Protein AF-A0A2E4DTS7-F1 (afdb_monomer)

Nearest PDB structures (foldseek):
  5ul3-assembly1_A  TM=6.487E-01  e=1.573E-07  Priestia megaterium
  8vdw-assembly1_A  TM=3.631E-01  e=1.317E+00  Veillonella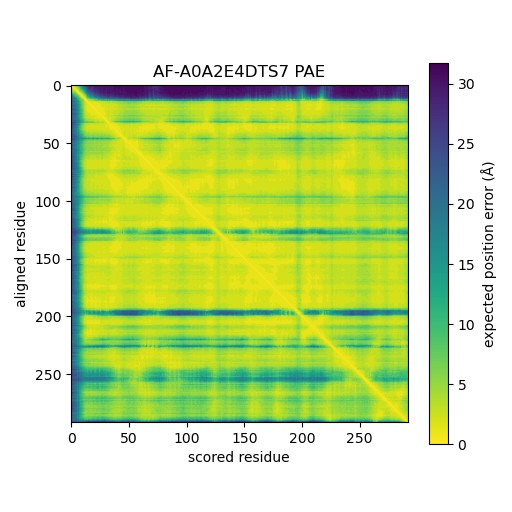 parvula
  6q62-assembly1_B  TM=3.342E-01  e=2.789E+00  Xanthomonas albilineans
  1uf3-assembly1_C  TM=3.405E-01  e=2.969E+00  Thermus thermophilus

Mean predicted aligned error: 5.61 Å

Foldseek 3Di:
DDDDDPPPDPPVFDPPLLLVLLVVVVVQAPADQEEEEEEWAQDFCVPDDLVCQLLQADALADPVLVLVQCQLCVPDPHHYAYHYLNQVLSVCSNPPVPDDSVVSCVVVVVVCVVRVHQAYEYEYDDDDPDCPPPRNTVQVNLVVCVVVSHYQYEYEDDVCQVCVVVCQLVVSHAKYAFARCSLVVQQSVCSNVVPVDRPFWDWRIWGDGPSDIDIGDGDDDADAQADDSVVVCVNDVQQCSLVRHANDPVRVVVDSPDTDHDDDQKFADCDDDPPDCRCRRRNHDIDGYDPD

Radius of gyration: 19.83 Å; Cα contacts (8 Å, |Δi|>4): 459; chains: 1; bounding box: 52×45×66 Å

pLDDT: mean 90.56, std 12.04, range [35.91, 98.81]

Structure (mmCIF, N/CA/C/O backbone):
data_AF-A0A2E4DTS7-F1
#
_entry.id   AF-A0A2E4DTS7-F1
#
loop_
_atom_site.group_PDB
_atom_site.id
_atom_site.type_symbol
_atom_site.label_atom_id
_atom_site.label_alt_id
_atom_site.label_comp_id
_atom_site.label_asym_id
_atom_site.label_entity_id
_atom_site.label_seq_id
_atom_site.pdbx_PDB_ins_code
_atom_site.Cartn_x
_atom_site.Cartn_y
_atom_site.Cartn_z
_atom_site.occupancy
_atom_site.B_iso_or_equiv
_atom_site.auth_seq_id
_atom_site.auth_comp_id
_atom_site.auth_asym_id
_atom_site.auth_atom_id
_atom_site.pdbx_PDB_model_num
ATOM 1 N N . MET A 1 1 ? 6.070 20.945 41.983 1.00 38.94 1 MET A N 1
ATOM 2 C CA . MET A 1 1 ? 4.964 21.907 42.222 1.00 38.94 1 MET A CA 1
ATOM 3 C C . MET A 1 1 ? 5.073 22.961 41.127 1.00 38.94 1 MET A C 1
ATOM 5 O O . MET A 1 1 ? 6.114 23.579 41.063 1.00 38.94 1 MET A O 1
ATOM 9 N N . LEU A 1 2 ? 4.164 23.158 40.177 1.00 35.91 2 LEU A N 1
ATOM 10 C CA . LEU A 1 2 ? 2.717 22.991 40.169 1.00 35.91 2 LEU A CA 1
ATOM 11 C C . LEU A 1 2 ? 2.240 22.058 39.049 1.00 35.91 2 LEU A C 1
ATOM 13 O O . LEU A 1 2 ? 2.697 22.120 37.914 1.00 35.91 2 LEU A O 1
ATOM 17 N N . ARG A 1 3 ? 1.236 21.260 39.416 1.00 38.72 3 ARG A N 1
ATOM 18 C CA . ARG A 1 3 ? 0.272 20.618 38.530 1.00 38.72 3 ARG A CA 1
ATOM 19 C C . ARG A 1 3 ? -0.388 21.671 37.632 1.00 38.72 3 ARG A C 1
ATOM 21 O O . ARG A 1 3 ? -0.980 22.616 38.147 1.00 38.72 3 ARG A O 1
ATOM 28 N N . LYS A 1 4 ? -0.417 21.426 36.327 1.00 36.38 4 LYS A N 1
ATOM 29 C CA . LYS A 1 4 ? -1.635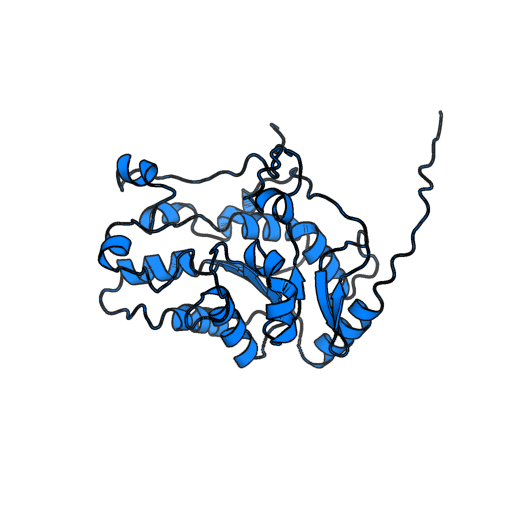 21.643 35.543 1.00 36.38 4 LYS A CA 1
ATOM 30 C C . LYS A 1 4 ? -1.964 20.317 34.884 1.00 36.38 4 LYS A C 1
ATOM 32 O O . LYS A 1 4 ? -1.326 19.912 33.922 1.00 36.38 4 LYS A O 1
ATOM 37 N N . SER A 1 5 ? -2.911 19.621 35.502 1.00 39.56 5 SER A N 1
ATOM 38 C CA . SER A 1 5 ? -3.626 18.508 34.903 1.00 39.56 5 SER A CA 1
ATOM 39 C C . SER A 1 5 ? -4.223 18.983 33.583 1.00 39.56 5 SER A C 1
ATOM 41 O O . SER A 1 5 ? -5.127 19.821 33.579 1.00 39.56 5 SER A O 1
ATOM 43 N N . LEU A 1 6 ? -3.734 18.435 32.476 1.00 38.97 6 LEU A N 1
ATOM 44 C CA . LEU A 1 6 ? -4.507 18.324 31.247 1.00 38.97 6 LEU A CA 1
ATOM 45 C C . LEU A 1 6 ? -5.622 17.302 31.511 1.00 38.97 6 LEU A C 1
ATOM 47 O O . LEU A 1 6 ? -5.570 16.168 31.063 1.00 38.97 6 LEU A O 1
ATOM 51 N N . ALA A 1 7 ? -6.623 17.703 32.295 1.00 41.28 7 ALA A N 1
ATOM 52 C CA . ALA A 1 7 ? -7.963 17.163 32.138 1.00 41.28 7 ALA A CA 1
ATOM 53 C C . ALA A 1 7 ? -8.525 17.831 30.874 1.00 41.28 7 ALA A C 1
ATOM 55 O O . ALA A 1 7 ? -9.260 18.815 30.941 1.00 41.28 7 ALA A O 1
ATOM 56 N N . SER A 1 8 ? -8.041 17.393 29.712 1.00 40.16 8 SER A N 1
ATOM 57 C CA . SER A 1 8 ? -8.649 17.715 28.427 1.00 40.16 8 SER A CA 1
ATOM 58 C C . SER A 1 8 ? -9.928 16.902 28.345 1.00 40.16 8 SER A C 1
ATOM 60 O O . SER A 1 8 ? -9.871 15.687 28.505 1.00 40.16 8 SER A O 1
ATOM 62 N N . LEU A 1 9 ? -11.056 17.587 28.155 1.00 39.81 9 LEU A N 1
ATOM 63 C CA . LEU A 1 9 ? -12.376 17.002 27.949 1.00 39.81 9 LEU A CA 1
ATOM 64 C C . LEU A 1 9 ? -12.275 15.698 27.141 1.00 39.81 9 LEU A C 1
ATOM 66 O O . LEU A 1 9 ? -11.896 15.739 25.969 1.00 39.81 9 LEU A O 1
ATOM 70 N N . GLU A 1 10 ? -12.607 14.566 27.762 1.00 42.09 10 GLU A N 1
ATOM 71 C CA . GLU A 1 10 ? -12.827 13.306 27.055 1.00 42.09 10 GLU A CA 1
ATOM 72 C C . GLU A 1 10 ? -14.052 13.502 26.158 1.00 42.09 10 GLU A C 1
ATOM 74 O O . GLU A 1 10 ? -15.195 13.297 26.560 1.00 42.09 10 GLU A O 1
ATOM 79 N N . TYR A 1 11 ? -13.824 13.963 24.929 1.00 49.41 11 TYR A N 1
ATOM 80 C CA . TYR A 1 11 ? -14.747 13.661 23.849 1.00 49.41 11 TYR A CA 1
ATOM 81 C C . TYR A 1 11 ? -14.751 12.141 23.734 1.00 49.41 11 TYR A C 1
ATOM 83 O O . TYR A 1 11 ? -13.772 11.538 23.294 1.00 49.41 11 TYR A O 1
ATOM 91 N N . GLN A 1 12 ? -15.828 11.523 24.205 1.00 66.69 12 GLN A N 1
ATOM 92 C CA . GLN A 1 12 ? -16.038 10.093 24.078 1.00 66.69 12 GLN A CA 1
ATOM 93 C C . GLN A 1 12 ? -16.374 9.827 22.606 1.00 66.69 12 GLN A C 1
ATOM 95 O O . GLN A 1 12 ? -17.534 9.871 22.206 1.00 66.69 12 GLN A O 1
ATOM 100 N N . PHE A 1 13 ? -15.342 9.674 21.772 1.00 80.94 13 PHE A N 1
ATOM 101 C CA . PHE A 1 13 ? -15.504 9.293 20.371 1.00 80.94 13 PHE A CA 1
ATOM 102 C C . PHE A 1 13 ? -16.251 7.960 20.311 1.00 80.94 13 PHE A C 1
ATOM 104 O O . PHE A 1 13 ? -15.867 7.009 20.998 1.00 80.94 13 PHE A O 1
ATOM 111 N N . SER A 1 14 ? -17.323 7.889 19.521 1.00 85.50 14 SER A N 1
ATOM 112 C CA . SER A 1 14 ? -18.133 6.676 19.416 1.00 85.50 14 SER A CA 1
ATOM 113 C C . SER A 1 14 ? -17.870 5.999 18.080 1.00 85.50 14 SER A C 1
ATOM 115 O O . SER A 1 14 ? -18.306 6.458 17.031 1.00 85.50 14 SER A O 1
ATOM 117 N N . ASN A 1 15 ? -17.163 4.871 18.115 1.00 92.44 15 ASN A N 1
ATOM 118 C CA . ASN A 1 15 ? -16.884 4.051 16.936 1.00 92.44 15 ASN A CA 1
ATOM 119 C C . ASN A 1 15 ? -17.838 2.843 16.837 1.00 92.44 15 ASN A C 1
ATOM 121 O O . ASN A 1 15 ? -17.453 1.786 16.350 1.00 92.44 15 ASN A O 1
ATOM 125 N N . LEU A 1 16 ? -19.100 2.994 17.270 1.00 93.06 16 LEU A N 1
ATOM 126 C CA . LEU A 1 16 ? -20.084 1.900 17.305 1.00 93.06 16 LEU A CA 1
ATOM 127 C C . LEU A 1 16 ? -20.257 1.218 15.939 1.00 93.06 16 LEU A C 1
ATOM 129 O O . LEU A 1 16 ? -20.230 -0.005 15.854 1.00 93.06 16 LEU A O 1
ATOM 133 N N . HIS A 1 17 ? -20.363 1.997 14.858 1.00 95.31 17 HIS A N 1
ATOM 134 C CA . HIS A 1 17 ? -20.496 1.439 13.510 1.00 95.31 17 HIS A CA 1
ATOM 135 C C . HIS A 1 17 ? -19.267 0.649 13.054 1.00 95.31 17 HIS A C 1
ATOM 137 O O . HIS A 1 17 ? -19.420 -0.297 12.283 1.00 95.31 17 HIS A O 1
ATOM 143 N N . LEU A 1 18 ? -18.067 1.024 13.515 1.00 96.00 18 LEU A N 1
ATOM 144 C CA . LEU A 1 18 ? -16.852 0.255 13.254 1.00 96.00 18 LEU A CA 1
ATOM 145 C C . LEU A 1 18 ? -16.932 -1.084 13.988 1.00 96.00 18 LEU A C 1
ATOM 147 O O . LEU A 1 18 ? -16.704 -2.120 13.372 1.00 96.00 18 LEU A O 1
ATOM 151 N N . THR A 1 19 ? -17.295 -1.065 15.274 1.00 94.44 19 THR A N 1
ATOM 152 C CA . THR A 1 19 ? -17.462 -2.280 16.081 1.00 94.44 19 THR A CA 1
ATOM 153 C C . THR A 1 19 ? -18.479 -3.225 15.446 1.00 94.44 19 THR A C 1
ATOM 155 O O . THR A 1 19 ? -18.156 -4.381 15.210 1.00 94.44 19 THR A O 1
ATOM 158 N N . GLU A 1 20 ? -19.664 -2.728 15.079 1.00 95.31 20 GLU A N 1
ATOM 159 C CA . GLU A 1 20 ? -20.704 -3.517 14.403 1.00 95.31 20 GLU A CA 1
ATOM 160 C C . GLU A 1 20 ? -20.216 -4.125 13.081 1.00 95.31 20 GLU A C 1
ATOM 162 O O . GLU A 1 20 ? -20.552 -5.264 12.756 1.00 95.31 20 GLU A O 1
ATOM 167 N N . TYR A 1 21 ? -19.445 -3.367 12.297 1.00 96.94 21 TYR A N 1
ATOM 168 C CA . TYR A 1 21 ? -18.891 -3.845 11.033 1.00 96.94 21 TYR A CA 1
ATOM 169 C C . TYR A 1 21 ? -17.830 -4.929 11.250 1.00 96.94 21 TYR A C 1
ATOM 171 O O . TYR A 1 21 ? -17.870 -5.964 10.590 1.00 96.94 21 TYR A O 1
ATOM 179 N N . ILE A 1 22 ? -16.931 -4.734 12.217 1.00 96.44 22 ILE A N 1
ATOM 180 C CA . ILE A 1 22 ? -15.893 -5.706 12.574 1.00 96.44 22 ILE A CA 1
ATOM 181 C C . ILE A 1 22 ? -16.492 -6.990 13.147 1.00 96.44 22 ILE A C 1
ATOM 183 O O . ILE A 1 22 ? -16.009 -8.070 12.817 1.00 96.44 22 ILE A O 1
ATOM 187 N N . THR A 1 23 ? -17.555 -6.904 13.954 1.00 95.12 23 THR A N 1
ATOM 188 C CA . THR A 1 23 ? -18.265 -8.095 14.438 1.00 95.12 23 THR A CA 1
ATOM 189 C C . THR A 1 23 ? -18.738 -8.955 13.268 1.00 95.12 23 THR A C 1
ATOM 191 O O . THR A 1 23 ? -18.450 -10.145 13.259 1.00 95.12 23 THR A O 1
ATOM 194 N N . ARG A 1 24 ? -19.358 -8.353 12.242 1.00 95.25 24 ARG A N 1
ATOM 195 C CA . ARG A 1 24 ? -19.770 -9.079 11.027 1.00 95.25 24 ARG A CA 1
ATOM 196 C C . ARG A 1 24 ? -18.580 -9.638 10.248 1.00 95.25 24 ARG A C 1
ATOM 198 O O . ARG A 1 24 ? -18.598 -10.796 9.857 1.00 95.25 24 ARG A O 1
ATOM 205 N N . LEU A 1 25 ? -17.513 -8.856 10.075 1.00 95.38 25 LEU A N 1
ATOM 206 C CA . LEU A 1 25 ? -16.312 -9.338 9.385 1.00 95.38 25 LEU A CA 1
ATOM 207 C C . LEU A 1 25 ? -15.704 -10.569 10.054 1.00 95.38 25 LEU A C 1
ATOM 209 O O . LEU A 1 25 ? -15.224 -11.453 9.362 1.00 95.38 25 LEU A O 1
ATOM 213 N N . ARG A 1 26 ? -15.731 -10.650 11.384 1.00 94.69 26 ARG A N 1
ATOM 214 C CA . ARG A 1 26 ? -15.205 -11.807 12.123 1.00 94.69 26 ARG A CA 1
ATOM 215 C C . ARG A 1 26 ? -16.112 -13.035 12.059 1.00 94.69 26 ARG A C 1
ATOM 217 O O . ARG A 1 26 ? -15.653 -14.133 12.354 1.00 94.69 26 ARG A O 1
ATOM 224 N N . GLU A 1 27 ? -17.379 -12.864 11.686 1.00 94.88 27 GLU A N 1
ATOM 225 C CA . GLU A 1 27 ? -18.270 -13.981 11.349 1.00 94.88 27 GLU A CA 1
ATOM 226 C C . GLU A 1 27 ? -17.952 -14.546 9.954 1.00 94.88 27 GLU A C 1
ATOM 228 O O . GLU A 1 27 ? -18.153 -15.736 9.716 1.00 94.88 27 GLU A O 1
ATOM 233 N N . GLU A 1 28 ? -17.438 -13.709 9.047 1.00 95.00 28 GLU A N 1
ATOM 234 C CA . GLU A 1 28 ? -17.126 -14.066 7.657 1.00 95.00 28 GLU A CA 1
ATOM 235 C C . GLU A 1 28 ? -15.672 -14.533 7.457 1.00 95.00 28 GLU A C 1
ATOM 237 O O . GLU A 1 28 ? -15.423 -15.454 6.681 1.00 95.00 28 GLU A O 1
ATOM 242 N N . TYR A 1 29 ? -14.717 -13.934 8.171 1.00 95.75 29 TYR A N 1
ATOM 243 C CA . TYR A 1 29 ? -13.281 -14.152 7.997 1.00 95.75 29 TYR A CA 1
ATOM 244 C C . TYR A 1 29 ? -12.630 -14.676 9.275 1.00 95.75 29 TYR A C 1
ATOM 246 O O . TYR A 1 29 ? -12.839 -14.157 10.373 1.00 95.75 29 TYR A O 1
ATOM 254 N N . THR A 1 30 ? -11.759 -15.675 9.119 1.00 94.00 30 THR A N 1
ATOM 255 C CA . THR A 1 30 ? -10.894 -16.133 10.212 1.00 94.00 30 THR A CA 1
ATOM 256 C C . THR A 1 30 ? -9.658 -15.248 10.270 1.00 94.00 30 THR A C 1
ATOM 258 O O . THR A 1 30 ? -8.861 -15.232 9.337 1.00 94.00 30 THR A O 1
ATOM 261 N N . LEU A 1 31 ? -9.502 -14.513 11.369 1.00 94.38 31 LEU A N 1
ATOM 262 C CA . LEU A 1 31 ? -8.322 -13.688 11.606 1.00 94.38 31 LEU A CA 1
ATOM 263 C C . LEU A 1 31 ? -7.220 -14.511 12.270 1.00 94.38 31 LEU A C 1
ATOM 265 O O . LEU A 1 31 ? -7.458 -15.203 13.262 1.00 94.38 31 LEU A O 1
ATOM 269 N N . ASP A 1 32 ? -6.007 -14.375 11.758 1.00 93.12 32 ASP A N 1
ATOM 270 C CA . ASP A 1 32 ? -4.789 -14.892 12.365 1.00 93.12 32 ASP A CA 1
ATOM 271 C C . ASP A 1 32 ? -3.724 -13.788 12.433 1.00 93.12 32 ASP A C 1
ATOM 273 O O . ASP A 1 32 ? -4.010 -12.605 12.255 1.00 93.12 32 ASP A O 1
ATOM 277 N N . LYS A 1 33 ? -2.487 -14.160 12.758 1.00 92.75 33 LYS A N 1
ATOM 278 C CA . LYS A 1 33 ? -1.392 -13.202 12.927 1.00 92.75 33 LYS A CA 1
ATOM 279 C C . LYS A 1 33 ? -0.727 -12.787 11.615 1.00 92.75 33 LYS A C 1
ATOM 281 O O . LYS A 1 33 ? 0.135 -11.913 11.663 1.00 92.75 33 LYS A O 1
ATOM 286 N N . LYS A 1 34 ? -1.076 -13.405 10.484 1.00 97.50 34 LYS A N 1
ATOM 287 C CA . LYS A 1 34 ? -0.376 -13.236 9.215 1.00 97.50 34 LYS A CA 1
ATOM 288 C C . LYS A 1 34 ? -0.970 -12.101 8.392 1.00 97.50 34 LYS A C 1
ATOM 290 O O . LYS A 1 34 ? -2.117 -12.161 7.944 1.00 97.50 34 LYS A O 1
ATOM 295 N N . ILE A 1 35 ? -0.159 -11.072 8.170 1.00 98.50 35 ILE A N 1
ATOM 296 C CA . ILE A 1 35 ? -0.532 -9.859 7.448 1.00 98.50 35 ILE A CA 1
ATOM 297 C C . ILE A 1 35 ? 0.401 -9.675 6.255 1.00 98.50 35 ILE A C 1
ATOM 299 O O . ILE A 1 35 ? 1.612 -9.552 6.421 1.00 98.50 35 ILE A O 1
ATOM 303 N N . ALA A 1 36 ? -0.171 -9.581 5.057 1.00 98.69 36 ALA A N 1
ATOM 304 C CA . ALA A 1 36 ? 0.572 -9.223 3.854 1.00 98.69 36 ALA A CA 1
ATOM 305 C C . ALA A 1 36 ? 0.388 -7.739 3.527 1.00 98.69 36 ALA A C 1
ATOM 307 O O . ALA A 1 36 ? -0.735 -7.237 3.442 1.00 98.69 36 ALA A O 1
ATOM 308 N N . LEU A 1 37 ? 1.491 -7.035 3.296 1.00 98.81 37 LEU A N 1
ATOM 309 C CA . LEU A 1 37 ? 1.513 -5.657 2.823 1.00 98.81 37 LEU A CA 1
ATOM 310 C C . LEU A 1 37 ? 2.020 -5.630 1.378 1.00 98.81 37 LEU A C 1
ATOM 312 O O . LEU A 1 37 ? 3.176 -5.939 1.107 1.00 98.81 37 LEU A O 1
ATOM 316 N N . ILE A 1 38 ? 1.159 -5.247 0.442 1.00 98.75 38 ILE A N 1
ATOM 317 C CA . ILE A 1 38 ? 1.386 -5.377 -0.996 1.00 98.75 38 ILE A CA 1
ATOM 318 C C . ILE A 1 38 ? 1.581 -4.005 -1.641 1.00 98.75 38 ILE A C 1
ATOM 320 O O . ILE A 1 38 ? 0.713 -3.128 -1.574 1.00 98.75 38 ILE A O 1
ATOM 324 N N . GLN A 1 39 ? 2.711 -3.834 -2.325 1.00 98.38 39 GLN A N 1
ATOM 325 C CA . GLN A 1 39 ? 2.976 -2.681 -3.186 1.00 98.38 39 GLN A CA 1
ATOM 326 C C . GLN A 1 39 ? 2.553 -3.017 -4.618 1.00 98.38 39 GLN A C 1
ATOM 328 O O . GLN A 1 39 ? 3.106 -3.926 -5.234 1.00 98.38 39 GLN A O 1
ATOM 333 N N . ALA A 1 40 ? 1.598 -2.267 -5.169 1.00 97.75 40 ALA A N 1
ATOM 334 C CA . ALA A 1 40 ? 1.192 -2.411 -6.565 1.00 97.75 40 ALA A CA 1
ATOM 335 C C . ALA A 1 40 ? 2.294 -1.938 -7.545 1.00 97.75 40 ALA A C 1
ATOM 337 O O . ALA A 1 40 ? 3.123 -1.099 -7.174 1.00 97.75 40 ALA A O 1
ATOM 338 N N . PRO A 1 41 ? 2.275 -2.393 -8.817 1.00 96.31 41 PRO A N 1
ATOM 339 C CA . PRO A 1 41 ? 3.078 -1.813 -9.897 1.00 96.31 41 PRO A CA 1
ATOM 340 C C . PRO A 1 41 ? 3.069 -0.278 -9.886 1.00 96.31 41 PRO A C 1
ATOM 342 O O . PRO A 1 41 ? 2.011 0.334 -9.742 1.00 96.31 41 PRO A O 1
ATOM 345 N N . GLN A 1 42 ? 4.235 0.352 -10.056 1.00 93.94 42 GLN A N 1
ATOM 346 C CA . GLN A 1 42 ? 4.439 1.812 -9.956 1.00 93.94 42 GLN A CA 1
ATOM 347 C C . GLN A 1 42 ? 4.341 2.523 -11.315 1.00 93.94 42 GLN A C 1
ATOM 349 O O . GLN A 1 42 ? 4.896 3.602 -11.535 1.00 93.94 42 GLN A O 1
ATOM 354 N N . PHE A 1 43 ? 3.677 1.871 -12.261 1.00 91.69 43 PHE A N 1
ATOM 355 C CA . PHE A 1 43 ? 3.465 2.336 -13.617 1.00 91.69 43 PHE A CA 1
ATOM 356 C C . PHE A 1 43 ? 2.111 1.838 -14.120 1.00 91.69 43 PHE A C 1
ATOM 358 O O . PHE A 1 43 ? 1.520 0.908 -13.570 1.00 91.69 43 PHE A O 1
ATOM 365 N N . LEU A 1 44 ? 1.632 2.463 -15.191 1.00 90.38 44 LEU A N 1
ATOM 366 C CA . LEU A 1 44 ? 0.432 2.039 -15.902 1.00 90.38 44 LEU A CA 1
ATOM 367 C C . LEU A 1 44 ? 0.822 1.105 -17.047 1.00 90.38 44 LEU A C 1
ATOM 369 O O . LEU A 1 44 ? 1.781 1.385 -17.777 1.00 90.38 44 LEU A O 1
ATOM 373 N N . PHE A 1 45 ? 0.068 0.020 -17.213 1.00 89.81 45 PHE A N 1
ATOM 374 C CA . PHE A 1 45 ? 0.375 -1.020 -18.196 1.00 89.81 45 PHE A CA 1
ATOM 375 C C . PHE A 1 45 ? 0.257 -0.543 -19.650 1.00 89.81 45 PHE A C 1
ATOM 377 O O . PHE A 1 45 ? 0.991 -1.041 -20.497 1.00 89.81 45 PHE A O 1
ATOM 384 N N . ASP A 1 46 ? -0.532 0.498 -19.928 1.00 86.12 46 ASP A N 1
ATOM 385 C CA . ASP A 1 46 ? -0.598 1.140 -21.253 1.00 86.12 46 ASP A CA 1
ATOM 386 C C . ASP A 1 46 ? 0.757 1.675 -21.732 1.00 86.12 46 ASP A C 1
ATOM 388 O O . ASP A 1 46 ? 1.015 1.796 -22.929 1.00 86.12 46 ASP A O 1
ATOM 392 N N . SER A 1 47 ? 1.638 2.001 -20.784 1.00 82.19 47 SER A N 1
ATOM 393 C CA . SER A 1 47 ? 2.990 2.488 -21.049 1.00 82.19 47 SER A CA 1
ATOM 394 C C . SER A 1 47 ? 4.060 1.406 -20.900 1.00 82.19 47 SER A C 1
ATOM 396 O O . SER A 1 47 ? 5.242 1.741 -20.854 1.00 82.19 47 SER A O 1
ATOM 398 N N . PHE A 1 48 ? 3.680 0.129 -20.778 1.00 91.19 48 PHE A N 1
ATOM 399 C CA . PHE A 1 48 ? 4.613 -0.963 -20.513 1.00 91.19 48 PHE A CA 1
ATOM 400 C C . PHE A 1 48 ? 5.457 -1.316 -21.744 1.00 91.19 48 PHE A C 1
ATOM 402 O O . PHE A 1 48 ? 4.943 -1.548 -22.836 1.00 91.19 48 PHE A O 1
ATOM 409 N N . ASN A 1 49 ? 6.774 -1.380 -21.568 1.00 94.31 49 ASN A N 1
ATOM 410 C CA . ASN A 1 49 ? 7.727 -1.701 -22.617 1.00 94.31 49 ASN A CA 1
ATOM 411 C C . ASN A 1 49 ? 8.838 -2.597 -22.057 1.00 94.31 49 ASN A C 1
ATOM 413 O O . ASN A 1 49 ? 9.620 -2.182 -21.198 1.00 94.31 49 ASN A O 1
ATOM 417 N N . VAL A 1 50 ? 8.918 -3.822 -22.579 1.00 94.75 50 VAL A N 1
ATOM 418 C CA . VAL A 1 50 ? 9.869 -4.848 -22.125 1.00 94.75 50 VAL A CA 1
ATOM 419 C C . VAL A 1 50 ? 11.321 -4.402 -22.303 1.00 94.75 50 VAL A C 1
ATOM 421 O O . VAL A 1 50 ? 12.127 -4.614 -21.399 1.00 94.75 50 VAL A O 1
ATOM 424 N N . ASP A 1 51 ? 11.663 -3.736 -23.407 1.00 94.06 51 ASP A N 1
ATOM 425 C CA . ASP A 1 51 ? 13.031 -3.263 -23.650 1.00 94.06 51 ASP A CA 1
ATOM 426 C C . ASP A 1 51 ? 13.444 -2.206 -22.618 1.00 94.06 51 ASP A C 1
ATOM 428 O O . ASP A 1 51 ? 14.571 -2.219 -22.121 1.00 94.06 51 ASP A O 1
ATOM 432 N N . ILE A 1 52 ? 12.517 -1.325 -22.223 1.00 93.50 52 ILE A N 1
ATOM 433 C CA . ILE A 1 52 ? 12.758 -0.339 -21.162 1.00 93.50 52 ILE A CA 1
ATOM 434 C C . ILE A 1 52 ? 12.901 -1.024 -19.798 1.00 93.50 52 ILE A C 1
ATOM 436 O O . ILE A 1 52 ? 13.757 -0.609 -19.016 1.00 93.50 52 ILE A O 1
ATOM 440 N N . VAL A 1 53 ? 12.135 -2.081 -19.504 1.00 94.38 53 VAL A N 1
ATOM 441 C CA . VAL A 1 53 ? 12.328 -2.888 -18.283 1.00 94.38 53 VAL A CA 1
ATOM 442 C C . VAL A 1 53 ? 13.709 -3.546 -18.277 1.00 94.38 53 VAL A C 1
ATOM 444 O O . VAL A 1 53 ? 14.448 -3.382 -17.307 1.00 94.38 53 VAL A O 1
ATOM 447 N N . LYS A 1 54 ? 14.108 -4.206 -19.373 1.00 92.56 54 LYS A N 1
ATOM 448 C CA . LYS A 1 54 ? 15.438 -4.826 -19.524 1.00 92.56 54 LYS A CA 1
ATOM 449 C C . LYS A 1 54 ? 16.572 -3.802 -19.412 1.00 92.56 54 LYS A C 1
ATOM 451 O O . LYS A 1 54 ? 17.628 -4.102 -18.864 1.00 92.56 54 LYS A O 1
ATOM 456 N N . ALA A 1 55 ? 16.334 -2.565 -19.847 1.00 91.00 55 ALA A N 1
ATOM 457 C CA . ALA A 1 55 ? 17.250 -1.441 -19.668 1.00 91.00 55 ALA A CA 1
ATOM 458 C C . ALA A 1 55 ? 17.174 -0.773 -18.275 1.00 91.00 55 ALA A C 1
ATOM 460 O O . ALA A 1 55 ? 17.816 0.261 -18.064 1.00 91.00 55 ALA A O 1
ATOM 461 N N . ARG A 1 56 ? 16.406 -1.336 -17.327 1.00 92.00 56 ARG A N 1
ATOM 462 C CA . ARG A 1 56 ? 16.193 -0.822 -15.959 1.00 92.00 56 ARG A CA 1
ATOM 463 C C . ARG A 1 56 ? 15.626 0.607 -15.940 1.00 92.00 56 ARG A C 1
ATOM 465 O O . ARG A 1 56 ? 15.996 1.452 -15.129 1.00 92.00 56 ARG A O 1
ATOM 472 N N . GLY A 1 57 ? 14.744 0.906 -16.892 1.00 91.00 57 GLY A N 1
ATOM 473 C CA . GLY A 1 57 ? 14.192 2.240 -17.130 1.00 91.00 57 GLY A CA 1
ATOM 474 C C . GLY A 1 57 ? 12.961 2.609 -16.304 1.00 91.00 57 GLY A C 1
ATOM 475 O O . GLY A 1 57 ? 12.659 3.799 -16.197 1.00 91.00 57 GLY A O 1
ATOM 476 N N . TYR A 1 58 ? 12.276 1.623 -15.723 1.00 93.25 58 TYR A N 1
ATOM 477 C CA . TYR A 1 58 ? 11.101 1.832 -14.872 1.00 93.25 58 TYR A CA 1
ATOM 478 C C . TYR A 1 58 ? 11.479 2.237 -13.457 1.00 93.25 58 TYR A C 1
ATOM 480 O O . TYR A 1 58 ? 12.612 2.029 -13.017 1.00 93.25 58 TYR A O 1
ATOM 488 N N . TYR A 1 59 ? 10.516 2.815 -12.743 1.00 92.94 59 TYR A N 1
ATOM 489 C CA . TYR A 1 59 ? 10.690 3.103 -11.333 1.00 92.94 59 TYR A CA 1
ATOM 490 C C . TYR A 1 59 ? 10.637 1.828 -10.493 1.00 92.94 59 TYR A C 1
ATOM 492 O O . TYR A 1 59 ? 9.725 1.012 -10.621 1.00 92.94 59 TYR A O 1
ATOM 500 N N . ALA A 1 60 ? 11.627 1.683 -9.621 1.00 93.88 60 ALA A N 1
ATOM 501 C CA . ALA A 1 60 ? 11.692 0.634 -8.614 1.00 93.88 60 ALA A CA 1
ATOM 502 C C . ALA A 1 60 ? 11.982 1.281 -7.258 1.00 93.88 60 ALA A C 1
ATOM 504 O O . ALA A 1 60 ? 13.049 1.090 -6.677 1.00 93.88 60 ALA A O 1
ATOM 505 N N . TYR A 1 61 ? 11.054 2.115 -6.781 1.00 93.62 61 TYR A N 1
ATOM 506 C CA . TYR A 1 61 ? 11.145 2.639 -5.422 1.00 93.62 61 TYR A CA 1
ATOM 507 C C . TYR A 1 61 ? 10.827 1.516 -4.432 1.00 93.62 61 TYR A C 1
ATOM 509 O O . TYR A 1 61 ? 9.760 0.914 -4.564 1.00 93.62 61 TYR A O 1
ATOM 517 N N . PRO A 1 62 ? 11.685 1.259 -3.431 1.00 94.44 62 PRO A N 1
ATOM 518 C CA . PRO A 1 62 ? 11.324 0.404 -2.310 1.00 94.44 62 PRO A CA 1
ATOM 519 C C . PRO A 1 62 ? 10.022 0.882 -1.649 1.00 94.44 62 PRO A C 1
ATOM 521 O O . PRO A 1 62 ? 9.771 2.095 -1.606 1.00 94.44 62 PRO A O 1
ATOM 524 N N . PRO A 1 63 ? 9.195 -0.022 -1.100 1.00 95.50 63 PRO A N 1
ATOM 525 C CA . PRO A 1 63 ? 7.901 0.314 -0.521 1.00 95.50 63 PRO A CA 1
ATOM 526 C C . PRO A 1 63 ? 8.060 0.915 0.885 1.00 95.50 63 PRO A C 1
ATOM 528 O O . PRO A 1 63 ? 7.536 0.400 1.869 1.00 95.50 63 PRO A O 1
ATOM 531 N N . THR A 1 64 ? 8.774 2.040 0.996 1.00 93.81 64 THR A N 1
ATOM 532 C CA . THR A 1 64 ? 9.124 2.683 2.274 1.00 93.81 64 THR A CA 1
ATOM 533 C C . THR A 1 64 ? 7.899 2.985 3.136 1.00 93.81 64 THR A C 1
ATOM 535 O O . THR A 1 64 ? 7.963 2.846 4.350 1.00 93.81 64 THR A O 1
ATOM 538 N N . GLY A 1 65 ? 6.758 3.343 2.535 1.00 94.12 65 GLY A N 1
ATOM 539 C CA . GLY A 1 65 ? 5.511 3.534 3.284 1.00 94.12 65 GLY A CA 1
ATOM 540 C C . GLY A 1 65 ? 5.029 2.261 3.992 1.00 94.12 65 GLY A C 1
ATOM 541 O O . GLY A 1 65 ? 4.594 2.331 5.139 1.00 94.12 65 GLY A O 1
ATOM 542 N N . LEU A 1 66 ? 5.163 1.096 3.347 1.00 97.19 66 LEU A N 1
ATOM 543 C CA . LEU A 1 66 ? 4.830 -0.200 3.949 1.00 97.19 66 LEU A CA 1
ATOM 544 C C . LEU A 1 66 ? 5.866 -0.622 4.992 1.00 97.19 66 LEU A C 1
ATOM 546 O O . LEU A 1 66 ? 5.491 -1.192 6.007 1.00 97.19 66 LEU A O 1
ATOM 550 N N . GLN A 1 67 ? 7.142 -0.280 4.799 1.00 96.56 67 GLN A N 1
ATOM 551 C CA . GLN A 1 67 ? 8.173 -0.472 5.825 1.00 96.56 67 GLN A CA 1
ATOM 552 C C . GLN A 1 67 ? 7.880 0.354 7.081 1.00 96.56 67 GLN A C 1
ATOM 554 O O . GLN A 1 67 ? 7.936 -0.169 8.186 1.00 96.56 67 GLN A O 1
ATOM 559 N N . CYS A 1 68 ? 7.487 1.622 6.935 1.00 95.38 68 CYS A N 1
ATOM 560 C CA . CYS A 1 68 ? 7.062 2.436 8.073 1.00 95.38 68 CYS A CA 1
ATOM 561 C C . CYS A 1 68 ? 5.843 1.842 8.789 1.00 95.38 68 CYS A C 1
ATOM 563 O O . CYS A 1 68 ? 5.781 1.859 10.018 1.00 95.38 68 CYS A O 1
ATOM 565 N N . LEU A 1 69 ? 4.891 1.294 8.030 1.00 96.19 69 LEU A N 1
ATOM 566 C CA . LEU A 1 69 ? 3.746 0.597 8.597 1.00 96.19 69 LEU A CA 1
ATOM 567 C C . LEU A 1 69 ? 4.176 -0.662 9.362 1.00 96.19 69 LEU A C 1
ATOM 569 O O . LEU A 1 69 ? 3.788 -0.807 10.519 1.00 96.19 69 LEU A O 1
ATOM 573 N N . ALA A 1 70 ? 5.011 -1.519 8.773 1.00 97.19 70 ALA A N 1
ATOM 574 C CA . ALA A 1 70 ? 5.550 -2.709 9.429 1.00 97.19 70 ALA A CA 1
ATOM 575 C C . ALA A 1 70 ? 6.303 -2.355 10.723 1.00 97.19 70 ALA A C 1
ATOM 577 O O . ALA A 1 70 ? 6.050 -2.946 11.768 1.00 97.19 70 ALA A O 1
ATOM 578 N N . GLU A 1 71 ? 7.135 -1.312 10.699 1.00 95.75 71 GLU A N 1
ATOM 579 C CA . GLU A 1 71 ? 7.842 -0.823 11.886 1.00 95.75 71 GLU A CA 1
ATOM 580 C C . GLU A 1 71 ? 6.882 -0.275 12.960 1.00 95.75 71 GLU A C 1
ATOM 582 O O . GLU A 1 71 ? 7.092 -0.437 14.162 1.00 95.75 71 GLU A O 1
ATOM 587 N N . SER A 1 72 ? 5.770 0.349 12.570 1.00 95.00 72 SER A N 1
ATOM 588 C CA . SER A 1 72 ? 4.745 0.772 13.537 1.00 95.00 72 SER A CA 1
ATOM 589 C C . SER A 1 72 ? 4.032 -0.404 14.215 1.00 95.00 72 SER A C 1
ATOM 591 O O . SER A 1 72 ? 3.414 -0.221 15.264 1.00 95.00 72 SER A O 1
ATOM 593 N N . LEU A 1 73 ? 4.125 -1.599 13.632 1.00 95.12 73 LEU A N 1
ATOM 594 C CA . LEU A 1 73 ? 3.501 -2.830 14.106 1.00 95.12 73 LEU A CA 1
ATOM 595 C C . LEU A 1 73 ? 4.509 -3.796 14.753 1.00 95.12 73 LEU A C 1
ATOM 597 O O . LEU A 1 73 ? 4.085 -4.811 15.295 1.00 95.12 73 LEU A O 1
ATOM 601 N N . SER A 1 74 ? 5.807 -3.468 14.774 1.00 93.88 74 SER A N 1
ATOM 602 C CA . SER A 1 74 ? 6.896 -4.357 15.222 1.00 93.88 74 SER A CA 1
ATOM 603 C C . SER A 1 74 ? 6.792 -4.827 16.678 1.00 93.88 74 SER A C 1
ATOM 605 O O . SER A 1 74 ? 7.313 -5.878 17.035 1.00 93.88 74 SER A O 1
ATOM 607 N N . ASN A 1 75 ? 6.082 -4.076 17.526 1.00 91.62 75 ASN A N 1
ATOM 608 C CA . ASN A 1 75 ? 5.845 -4.438 18.927 1.00 91.62 75 ASN A CA 1
ATOM 609 C C . ASN A 1 75 ? 4.648 -5.386 19.122 1.00 91.62 75 ASN A C 1
ATOM 611 O O . ASN A 1 75 ? 4.321 -5.730 20.259 1.00 91.62 75 ASN A O 1
ATOM 615 N N . ARG A 1 76 ? 3.951 -5.758 18.044 1.00 93.00 76 ARG A N 1
ATOM 616 C CA . ARG A 1 76 ? 2.830 -6.699 18.076 1.00 93.00 76 ARG A CA 1
ATOM 617 C C . ARG A 1 76 ? 3.323 -8.099 17.730 1.00 93.00 76 ARG A C 1
ATOM 619 O O . ARG A 1 76 ? 4.263 -8.277 16.966 1.00 93.00 76 ARG A O 1
ATOM 626 N N . ASP A 1 77 ? 2.635 -9.096 18.265 1.00 94.62 77 ASP A N 1
ATOM 627 C CA . ASP A 1 77 ? 2.840 -10.506 17.931 1.00 94.62 77 ASP A CA 1
ATOM 628 C C . ASP A 1 77 ? 2.125 -10.826 16.602 1.00 94.62 77 ASP A C 1
ATOM 630 O O . ASP A 1 77 ? 1.069 -11.460 16.583 1.00 94.62 77 ASP A O 1
ATOM 634 N N . LEU A 1 78 ? 2.664 -10.269 15.510 1.00 96.44 78 LEU A N 1
ATOM 635 C CA . LEU A 1 78 ? 2.171 -10.377 14.135 1.00 96.44 78 LEU A CA 1
ATOM 636 C C . LEU A 1 78 ? 3.282 -10.888 13.211 1.00 96.44 78 LEU A C 1
ATOM 638 O O . LEU A 1 78 ? 4.444 -10.515 13.361 1.00 96.44 78 LEU A O 1
ATOM 642 N N . ASP A 1 79 ? 2.900 -11.705 12.236 1.00 97.25 79 ASP A N 1
ATOM 643 C CA . ASP A 1 79 ? 3.750 -12.152 11.134 1.00 97.25 79 ASP A CA 1
ATOM 644 C C . ASP A 1 79 ? 3.479 -11.246 9.927 1.00 97.25 79 ASP A C 1
ATOM 646 O O . ASP A 1 79 ? 2.443 -11.362 9.270 1.00 97.25 79 ASP A O 1
ATOM 650 N N . ILE A 1 80 ? 4.355 -10.262 9.712 1.00 98.06 80 ILE A N 1
ATOM 651 C CA . ILE A 1 80 ? 4.185 -9.231 8.683 1.00 98.06 80 ILE A CA 1
ATOM 652 C C . ILE A 1 80 ? 5.145 -9.507 7.538 1.00 98.06 80 ILE A C 1
ATOM 654 O O . ILE A 1 80 ? 6.360 -9.476 7.726 1.00 98.06 80 ILE A O 1
ATOM 658 N N . ASP A 1 81 ? 4.589 -9.659 6.343 1.00 98.19 81 ASP A N 1
ATOM 659 C CA . ASP A 1 81 ? 5.353 -9.784 5.109 1.00 98.19 81 ASP A CA 1
ATOM 660 C C . ASP A 1 81 ? 5.090 -8.597 4.170 1.00 98.19 81 ASP A C 1
ATOM 662 O O . ASP A 1 81 ? 3.980 -8.057 4.120 1.00 98.19 81 ASP A O 1
ATOM 666 N N . ILE A 1 82 ? 6.117 -8.175 3.426 1.00 98.69 82 ILE A N 1
ATOM 667 C CA . ILE A 1 82 ? 6.004 -7.114 2.419 1.00 98.69 82 ILE A CA 1
ATOM 668 C C . ILE A 1 82 ? 6.240 -7.715 1.037 1.00 98.69 82 ILE A C 1
ATOM 670 O O . ILE A 1 82 ? 7.371 -7.985 0.635 1.00 98.69 82 ILE A O 1
ATOM 674 N N . PHE A 1 83 ? 5.169 -7.816 0.255 1.00 98.69 83 PHE A N 1
ATOM 675 C CA . PHE A 1 83 ? 5.243 -8.265 -1.126 1.00 98.69 83 PHE A CA 1
ATOM 676 C C . PHE A 1 83 ? 5.257 -7.081 -2.089 1.00 98.69 83 PHE A C 1
ATOM 678 O O . PHE A 1 83 ? 4.233 -6.459 -2.386 1.00 98.69 83 PHE A O 1
ATOM 685 N N . ASP A 1 84 ? 6.442 -6.766 -2.612 1.00 98.44 84 ASP A N 1
ATOM 686 C CA . ASP A 1 84 ? 6.567 -5.781 -3.680 1.00 98.44 84 ASP A CA 1
ATOM 687 C C . ASP A 1 84 ? 6.329 -6.428 -5.053 1.00 98.44 84 ASP A C 1
ATOM 689 O O . ASP A 1 84 ? 7.218 -7.040 -5.661 1.00 98.44 84 ASP A O 1
ATOM 693 N N . LEU A 1 85 ? 5.101 -6.273 -5.555 1.00 98.38 85 LEU A N 1
ATOM 694 C CA . LEU A 1 85 ? 4.697 -6.782 -6.861 1.00 98.38 85 LEU A CA 1
ATOM 695 C C . LEU A 1 85 ? 5.333 -5.988 -8.011 1.00 98.38 85 LEU A C 1
ATOM 697 O O . LEU A 1 85 ? 5.592 -6.560 -9.067 1.00 98.38 85 LEU A O 1
ATOM 701 N N . ASN A 1 86 ? 5.654 -4.704 -7.814 1.00 97.62 86 ASN A N 1
ATOM 702 C CA . ASN A 1 86 ? 6.411 -3.918 -8.790 1.00 97.62 86 ASN A CA 1
ATOM 703 C C . ASN A 1 86 ? 7.818 -4.502 -8.980 1.00 97.62 86 ASN A C 1
ATOM 705 O O . ASN A 1 86 ? 8.223 -4.795 -10.104 1.00 97.62 86 ASN A O 1
ATOM 709 N N . TYR A 1 87 ? 8.541 -4.715 -7.878 1.00 97.75 87 TYR A N 1
ATOM 710 C CA . TYR A 1 87 ? 9.863 -5.343 -7.880 1.00 97.75 87 TYR A CA 1
ATOM 711 C C . TYR A 1 87 ? 9.811 -6.740 -8.508 1.00 97.75 87 TYR A C 1
ATOM 713 O O . TYR A 1 87 ? 10.597 -7.046 -9.406 1.00 97.75 87 TYR A O 1
ATOM 721 N N . THR A 1 88 ? 8.858 -7.569 -8.074 1.00 98.31 88 THR A N 1
ATOM 722 C CA . THR A 1 88 ? 8.727 -8.959 -8.530 1.00 98.31 88 THR A CA 1
ATOM 723 C C . THR A 1 88 ? 8.438 -9.035 -10.028 1.00 98.31 88 THR A C 1
ATOM 725 O O . THR A 1 88 ? 9.086 -9.806 -10.738 1.00 98.31 88 THR A O 1
ATOM 728 N N . LEU A 1 89 ? 7.532 -8.191 -10.533 1.00 98.00 89 LEU A N 1
ATOM 729 C CA . LEU A 1 89 ? 7.208 -8.097 -11.956 1.00 98.00 89 LEU A CA 1
ATOM 730 C C . LEU A 1 89 ? 8.422 -7.676 -12.791 1.00 98.00 89 LEU A C 1
ATOM 732 O O . LEU A 1 89 ? 8.763 -8.352 -13.762 1.00 98.00 89 LEU A O 1
ATOM 736 N N . LEU A 1 90 ? 9.108 -6.595 -12.403 1.00 97.44 90 LEU A N 1
ATOM 737 C CA . LEU A 1 90 ? 10.297 -6.123 -13.119 1.00 97.44 90 LEU A CA 1
ATOM 738 C C . LEU A 1 90 ? 11.400 -7.192 -13.123 1.00 97.44 90 LEU A C 1
ATOM 740 O O . LEU A 1 90 ? 11.973 -7.489 -14.172 1.00 97.44 90 LEU A O 1
ATOM 744 N N . LYS A 1 91 ? 11.649 -7.837 -11.975 1.00 97.69 91 LYS A N 1
AT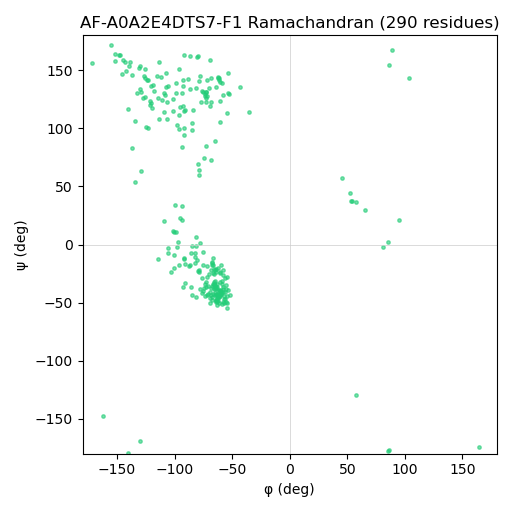OM 745 C CA . LYS A 1 91 ? 12.629 -8.925 -11.846 1.00 97.69 91 LYS A CA 1
ATOM 746 C C . LYS A 1 91 ? 12.286 -10.119 -12.733 1.00 97.69 91 LYS A C 1
ATOM 748 O O . LYS A 1 91 ? 13.191 -10.680 -13.352 1.00 97.69 91 LYS A O 1
ATOM 753 N N . ARG A 1 92 ? 11.011 -10.520 -12.802 1.00 97.69 92 ARG A N 1
ATOM 754 C CA . ARG A 1 92 ? 10.566 -11.640 -13.647 1.00 97.69 92 ARG A CA 1
ATOM 755 C C . ARG A 1 92 ? 10.787 -11.322 -15.124 1.00 97.69 92 ARG A C 1
ATOM 757 O O . ARG A 1 92 ? 11.405 -12.119 -15.812 1.00 97.69 92 ARG A O 1
ATOM 764 N N . VAL A 1 93 ? 10.390 -10.135 -15.580 1.00 97.31 93 VAL A N 1
ATOM 765 C CA . VAL A 1 93 ? 10.546 -9.704 -16.984 1.00 97.31 93 VAL A CA 1
ATOM 766 C C . VAL A 1 93 ? 12.017 -9.611 -17.415 1.00 97.31 93 VAL A C 1
ATOM 768 O O . VAL A 1 93 ? 12.339 -9.881 -18.570 1.00 97.31 93 VAL A O 1
ATOM 771 N N . ILE A 1 94 ? 12.923 -9.235 -16.506 1.00 96.44 94 ILE A N 1
ATOM 772 C CA . ILE A 1 94 ? 14.366 -9.182 -16.794 1.00 96.44 94 ILE A CA 1
ATOM 773 C C . ILE A 1 94 ? 14.965 -10.586 -16.937 1.00 96.44 94 ILE A C 1
ATOM 775 O O . ILE A 1 94 ? 15.794 -10.804 -17.818 1.00 96.44 94 ILE A O 1
ATOM 779 N N . ASN A 1 95 ? 14.575 -11.519 -16.065 1.00 96.69 95 ASN A N 1
ATOM 780 C CA . ASN A 1 95 ? 15.246 -12.815 -15.932 1.00 96.69 95 ASN A CA 1
ATOM 781 C C . ASN A 1 95 ? 14.587 -13.952 -16.724 1.00 96.69 95 ASN A C 1
ATOM 783 O O . ASN A 1 95 ? 15.226 -14.979 -16.943 1.00 96.69 95 ASN A O 1
ATOM 787 N N . ASP A 1 96 ? 13.333 -13.789 -17.136 1.00 96.19 96 ASP A N 1
ATOM 788 C CA . ASP A 1 96 ? 12.567 -14.793 -17.866 1.00 96.19 96 ASP A CA 1
ATOM 789 C C . ASP A 1 96 ? 12.038 -14.206 -19.179 1.00 96.19 96 ASP A C 1
ATOM 791 O O . ASP A 1 96 ? 11.040 -13.486 -19.214 1.00 96.19 96 ASP A O 1
ATOM 795 N N . GLU A 1 97 ? 12.709 -14.535 -20.285 1.00 92.12 97 GLU A N 1
ATOM 796 C CA . GLU A 1 97 ? 12.314 -14.075 -21.621 1.00 92.12 97 GLU A CA 1
ATOM 797 C C . GLU A 1 97 ? 10.991 -14.677 -22.109 1.00 92.12 97 GLU A C 1
ATOM 799 O O . GLU A 1 97 ? 10.420 -14.182 -23.081 1.00 92.12 97 GLU A O 1
ATOM 804 N N . THR A 1 98 ? 10.506 -15.738 -21.459 1.00 94.62 98 THR A N 1
ATOM 805 C CA . THR A 1 98 ? 9.251 -16.411 -21.812 1.00 94.62 98 THR A CA 1
ATOM 806 C C . THR A 1 98 ? 8.049 -15.855 -21.055 1.00 94.62 98 THR A C 1
ATOM 808 O O . THR A 1 98 ? 6.908 -16.144 -21.420 1.00 94.62 98 THR A O 1
ATOM 811 N N . PHE A 1 99 ? 8.284 -15.026 -20.034 1.00 95.25 99 PHE A N 1
ATOM 812 C CA . PHE A 1 99 ? 7.224 -14.476 -19.207 1.00 95.25 99 PHE A CA 1
ATOM 813 C C . PHE A 1 99 ? 6.349 -13.483 -19.982 1.00 95.25 99 PHE A C 1
ATOM 815 O O . PHE A 1 99 ? 6.809 -12.452 -20.483 1.00 95.25 99 PHE A O 1
ATOM 822 N N . ASN A 1 100 ? 5.046 -13.763 -20.030 1.00 94.38 100 ASN A N 1
ATOM 823 C CA . ASN A 1 100 ? 4.062 -12.846 -20.586 1.00 94.38 100 ASN A CA 1
ATOM 824 C C . ASN A 1 100 ? 3.616 -11.831 -19.522 1.00 94.38 100 ASN A C 1
ATOM 826 O O . ASN A 1 100 ? 2.797 -12.141 -18.664 1.00 94.38 100 ASN A O 1
ATOM 830 N N . HIS A 1 101 ? 4.098 -10.592 -19.615 1.00 92.00 101 HIS A N 1
ATOM 831 C CA . HIS A 1 101 ? 3.766 -9.517 -18.670 1.00 92.00 101 HIS A CA 1
ATOM 832 C C . HIS A 1 101 ? 2.267 -9.171 -18.577 1.00 92.00 101 HIS A C 1
ATOM 834 O O . HIS A 1 101 ? 1.851 -8.568 -17.589 1.00 92.00 101 HIS A O 1
ATOM 840 N N . HIS A 1 102 ? 1.438 -9.559 -19.554 1.00 92.56 102 HIS A N 1
ATOM 841 C CA . HIS A 1 102 ? -0.020 -9.424 -19.439 1.00 92.56 102 HIS A CA 1
ATOM 842 C C . HIS A 1 102 ? -0.608 -10.280 -18.308 1.00 92.56 102 HIS A C 1
ATOM 844 O O . HIS A 1 102 ? -1.671 -9.954 -17.789 1.00 92.56 102 HIS A O 1
ATOM 850 N N . ASN A 1 103 ? 0.121 -11.308 -17.875 1.00 93.62 103 ASN A N 1
ATOM 851 C CA . ASN A 1 103 ? -0.253 -12.211 -16.797 1.00 93.62 103 ASN A CA 1
ATOM 852 C C . ASN A 1 103 ? 0.351 -11.795 -15.444 1.00 93.62 103 ASN A C 1
ATOM 854 O O . ASN A 1 103 ? 0.525 -12.616 -14.553 1.00 93.62 103 ASN A O 1
ATOM 858 N N . TRP A 1 104 ? 0.707 -10.522 -15.258 1.00 95.88 104 TRP A N 1
ATOM 859 C CA . TRP A 1 104 ? 1.360 -10.048 -14.031 1.00 95.88 104 TRP A CA 1
ATOM 860 C C . TRP A 1 104 ? 0.598 -10.371 -12.733 1.00 95.88 104 TRP A C 1
ATOM 862 O O . TRP A 1 104 ? 1.236 -10.504 -11.690 1.00 95.88 104 TRP A O 1
ATOM 872 N N . LEU A 1 105 ? -0.734 -10.505 -12.783 1.00 97.12 105 LEU A N 1
ATOM 873 C CA . LEU A 1 105 ? -1.551 -10.908 -11.632 1.00 97.12 105 LEU A CA 1
ATOM 874 C C . LEU A 1 105 ? -1.266 -12.342 -11.169 1.00 97.12 105 LEU A C 1
ATOM 876 O O . LEU A 1 105 ? -1.409 -12.610 -9.982 1.00 97.12 105 LEU A O 1
ATOM 880 N N . GLU A 1 106 ? -0.782 -13.231 -12.042 1.00 97.25 106 GLU A N 1
ATOM 881 C CA . GLU A 1 106 ? -0.383 -14.590 -11.648 1.00 97.25 106 GLU A CA 1
ATOM 882 C C . GLU A 1 106 ? 0.717 -14.550 -10.576 1.00 97.25 106 GLU A C 1
ATOM 884 O O . GLU A 1 106 ? 0.724 -15.376 -9.675 1.00 97.25 106 GLU A O 1
ATOM 889 N N . LEU A 1 107 ? 1.595 -13.537 -10.586 1.00 98.38 107 LEU A N 1
ATOM 890 C CA . LEU A 1 107 ? 2.622 -13.363 -9.549 1.00 98.38 107 LEU A CA 1
ATOM 891 C C . LEU A 1 107 ? 2.017 -13.057 -8.171 1.00 98.38 107 LEU A C 1
ATOM 893 O O . LEU A 1 107 ? 2.580 -13.443 -7.147 1.00 98.38 107 LEU A O 1
ATOM 897 N N . LEU A 1 108 ? 0.893 -12.335 -8.143 1.00 98.56 108 LEU A N 1
ATOM 898 C CA . LEU A 1 108 ? 0.138 -12.093 -6.917 1.00 98.56 108 LEU A CA 1
ATOM 899 C C . LEU A 1 108 ? -0.579 -13.367 -6.470 1.00 98.56 108 LEU A C 1
ATOM 901 O O . LEU A 1 108 ? -0.557 -13.683 -5.287 1.00 98.56 108 LEU A O 1
ATOM 905 N N . GLU A 1 109 ? -1.192 -14.104 -7.392 1.00 98.44 109 GLU A N 1
ATOM 906 C CA . GLU A 1 109 ? -1.871 -15.363 -7.073 1.00 98.44 109 GLU A CA 1
ATOM 907 C C . GLU A 1 109 ? -0.886 -16.412 -6.531 1.00 98.44 109 GLU A C 1
ATOM 909 O O . GLU A 1 109 ? -1.127 -16.963 -5.461 1.00 98.44 109 GLU A O 1
ATOM 914 N N . GLU A 1 110 ? 0.280 -16.582 -7.171 1.00 98.38 110 GLU A N 1
ATOM 915 C 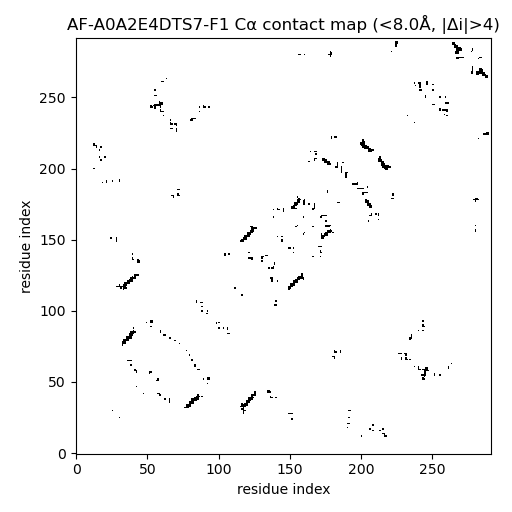CA . GLU A 1 110 ? 1.392 -17.424 -6.694 1.00 98.38 110 GLU A CA 1
ATOM 916 C C . GLU A 1 110 ? 1.815 -17.061 -5.259 1.00 98.38 110 GLU A C 1
ATOM 918 O O . GLU A 1 110 ? 2.153 -17.931 -4.450 1.00 98.38 110 GLU A O 1
ATOM 923 N N . TYR A 1 111 ? 1.834 -15.765 -4.943 1.00 98.62 111 TYR A N 1
ATOM 924 C CA . TYR A 1 111 ? 2.148 -15.268 -3.609 1.00 98.62 111 TYR A CA 1
ATOM 925 C C . TYR A 1 111 ? 1.040 -15.601 -2.602 1.00 98.62 111 TYR A C 1
ATOM 927 O O . TYR A 1 111 ? 1.327 -16.155 -1.541 1.00 98.62 111 TYR A O 1
ATOM 935 N N . LEU A 1 112 ? -0.218 -15.302 -2.935 1.00 98.38 112 LEU A N 1
ATOM 936 C CA . LEU A 1 112 ? -1.364 -15.516 -2.050 1.00 98.38 112 LEU A CA 1
ATOM 937 C C . LEU A 1 112 ? -1.604 -17.003 -1.766 1.00 98.38 112 LEU A C 1
ATOM 939 O O . LEU A 1 112 ? -1.909 -17.346 -0.629 1.00 98.38 112 LEU A O 1
ATOM 943 N N . ASP A 1 113 ? -1.391 -17.883 -2.747 1.00 98.19 113 ASP A N 1
ATOM 944 C CA . ASP A 1 113 ? -1.498 -19.336 -2.569 1.00 98.19 113 ASP A CA 1
ATOM 945 C C . ASP A 1 113 ? -0.428 -19.892 -1.621 1.00 98.19 113 ASP A C 1
ATOM 947 O O . ASP A 1 113 ? -0.661 -20.871 -0.910 1.00 98.19 113 ASP A O 1
ATOM 951 N N . ARG A 1 114 ? 0.761 -19.278 -1.607 1.00 97.69 114 ARG A N 1
ATOM 952 C CA . ARG A 1 114 ? 1.861 -19.686 -0.729 1.00 97.69 114 ARG A CA 1
ATOM 953 C C . ARG A 1 114 ? 1.704 -19.126 0.677 1.00 97.69 114 ARG A C 1
ATOM 955 O O . ARG A 1 114 ? 1.946 -19.841 1.647 1.00 97.69 114 ARG A O 1
ATOM 962 N N . GLU A 1 115 ? 1.360 -17.846 0.785 1.00 97.06 115 GLU A N 1
ATOM 963 C CA . GLU A 1 115 ? 1.374 -17.145 2.063 1.00 97.06 115 GLU A CA 1
ATOM 964 C C . GLU A 1 115 ? 0.038 -17.214 2.808 1.00 97.06 115 GLU A C 1
ATOM 966 O O . GLU A 1 115 ? 0.062 -17.286 4.031 1.00 97.06 115 GLU A O 1
ATOM 971 N N . VAL A 1 116 ? -1.101 -17.234 2.114 1.00 96.31 116 VAL A N 1
ATOM 972 C CA . VAL A 1 116 ? -2.459 -17.307 2.693 1.00 96.31 116 VAL A CA 1
ATOM 973 C C . VAL A 1 116 ? -2.672 -16.338 3.882 1.00 96.31 116 VAL A C 1
ATOM 975 O O . VAL A 1 116 ? -2.964 -16.770 4.997 1.00 96.31 116 VAL A O 1
ATOM 978 N N . PRO A 1 117 ? -2.474 -15.019 3.698 1.00 97.94 117 PRO A N 1
ATOM 979 C CA . PRO A 1 117 ? -2.633 -14.035 4.772 1.00 97.94 117 PRO A CA 1
ATOM 980 C C . PRO A 1 117 ? -4.108 -13.827 5.155 1.00 97.94 117 PRO A C 1
ATOM 982 O O . PRO A 1 117 ? -4.971 -13.718 4.281 1.00 97.94 117 PRO A O 1
ATOM 985 N N . SER A 1 118 ? -4.409 -13.664 6.446 1.00 97.81 118 SER A N 1
ATOM 986 C CA . SER A 1 118 ? -5.773 -13.330 6.896 1.00 97.81 118 SER A CA 1
ATOM 987 C C . SER A 1 118 ? -6.121 -11.847 6.718 1.00 97.81 118 SER A C 1
ATOM 989 O O . SER A 1 118 ? -7.294 -11.489 6.588 1.00 97.81 118 SER A O 1
ATOM 991 N N . ILE A 1 119 ? -5.111 -10.971 6.665 1.00 98.69 119 ILE A N 1
ATOM 992 C CA . ILE A 1 119 ? -5.266 -9.537 6.391 1.00 98.69 119 ILE A CA 1
ATOM 993 C C . ILE A 1 119 ? -4.303 -9.122 5.277 1.00 98.69 119 ILE A C 1
ATOM 995 O O . ILE A 1 119 ? -3.104 -9.392 5.343 1.00 98.69 119 ILE A O 1
ATOM 999 N N . VAL A 1 120 ? -4.813 -8.411 4.272 1.00 98.81 120 VAL A N 1
ATOM 1000 C CA . VAL A 1 120 ? -4.023 -7.875 3.158 1.00 98.81 120 VAL A CA 1
ATOM 1001 C C . VAL A 1 120 ? -4.172 -6.361 3.094 1.00 98.81 120 VAL A C 1
ATOM 1003 O O . VAL A 1 120 ? -5.272 -5.848 2.903 1.00 98.81 120 VAL A O 1
ATOM 1006 N N . GLY A 1 121 ? -3.066 -5.634 3.228 1.00 98.75 121 GLY A N 1
ATOM 1007 C CA . GLY A 1 121 ? -2.994 -4.197 2.978 1.00 98.75 121 GLY A CA 1
ATOM 1008 C C . GLY A 1 121 ? -2.372 -3.912 1.617 1.00 98.75 121 GLY A C 1
ATOM 1009 O O . GLY A 1 121 ? -1.261 -4.352 1.365 1.00 98.75 121 GLY A O 1
ATOM 1010 N N . VAL A 1 122 ? -3.040 -3.157 0.746 1.00 98.69 122 VAL A N 1
ATOM 1011 C CA . VAL A 1 122 ? -2.542 -2.827 -0.601 1.00 98.69 122 VAL A CA 1
ATOM 1012 C C . VAL A 1 122 ? -2.366 -1.323 -0.748 1.00 98.69 122 VAL A C 1
ATOM 1014 O O . VAL A 1 122 ? -3.234 -0.545 -0.353 1.00 98.69 122 VAL A O 1
ATOM 1017 N N . THR A 1 123 ? -1.265 -0.895 -1.360 1.00 97.44 123 THR A N 1
ATOM 1018 C CA . THR A 1 123 ? -1.027 0.514 -1.694 1.00 97.44 123 THR A CA 1
ATOM 1019 C C . THR A 1 123 ? -0.607 0.687 -3.153 1.00 97.44 123 THR A C 1
ATOM 1021 O O . THR A 1 123 ? -0.044 -0.214 -3.779 1.00 97.44 123 THR A O 1
ATOM 1024 N N . SER A 1 124 ? -0.888 1.864 -3.710 1.00 93.69 124 SER A N 1
ATOM 1025 C CA . SER A 1 124 ? -0.449 2.268 -5.046 1.00 93.69 124 SER A CA 1
ATOM 1026 C C . SER A 1 124 ? -0.160 3.766 -5.089 1.00 93.69 124 SER A C 1
ATOM 1028 O O . SER A 1 124 ? -0.816 4.564 -4.416 1.00 93.69 124 SER A O 1
ATOM 1030 N N . ILE A 1 125 ? 0.825 4.148 -5.903 1.00 88.44 125 ILE A N 1
ATOM 1031 C CA . ILE A 1 125 ? 1.259 5.539 -6.096 1.00 88.44 125 ILE A CA 1
ATOM 1032 C C . ILE A 1 125 ? 0.803 6.128 -7.443 1.00 88.44 125 ILE A C 1
ATOM 1034 O O . ILE A 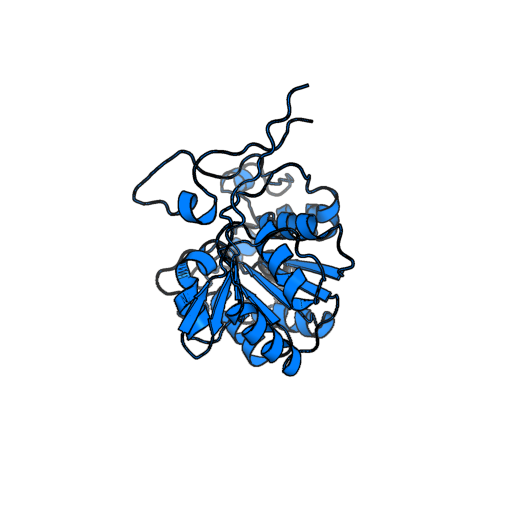1 125 ? 0.968 7.322 -7.684 1.00 88.44 125 ILE A O 1
ATOM 1038 N N . ASN A 1 126 ? 0.227 5.314 -8.330 1.00 85.56 126 ASN A N 1
ATOM 1039 C CA . ASN A 1 126 ? -0.084 5.737 -9.695 1.00 85.56 126 ASN A CA 1
ATOM 1040 C C . ASN A 1 126 ? -1.280 6.680 -9.708 1.00 85.56 126 ASN A C 1
ATOM 1042 O O . ASN A 1 126 ? -2.346 6.310 -9.232 1.00 85.56 126 ASN A O 1
ATOM 1046 N N . VAL A 1 127 ? -1.149 7.849 -10.327 1.00 75.44 127 VAL A N 1
ATOM 1047 C CA . VAL A 1 127 ? -2.284 8.753 -10.547 1.00 75.44 127 VAL A CA 1
ATOM 1048 C C . VAL A 1 127 ? -2.872 8.474 -11.921 1.00 75.44 127 VAL A C 1
ATOM 1050 O O . VAL A 1 127 ? -2.139 8.424 -12.909 1.00 75.44 127 VAL A O 1
ATOM 1053 N N . TYR A 1 128 ? -4.188 8.306 -11.990 1.00 77.19 128 TYR A N 1
ATOM 1054 C CA . TYR A 1 128 ? -4.878 8.093 -13.252 1.00 77.19 128 TYR A CA 1
ATOM 1055 C C . TYR A 1 128 ? -6.256 8.751 -13.253 1.00 77.19 128 TYR A C 1
ATOM 1057 O O . TYR A 1 128 ? -6.779 9.087 -12.194 1.00 77.19 128 TYR A O 1
ATOM 1065 N N . ARG A 1 129 ? -6.806 9.006 -14.447 1.00 77.31 129 ARG A N 1
ATOM 1066 C CA . ARG A 1 129 ? -8.084 9.718 -14.581 1.00 77.31 129 ARG A CA 1
ATOM 1067 C C . ARG A 1 129 ? -9.255 8.873 -14.085 1.00 77.31 129 ARG A C 1
ATOM 1069 O O . ARG A 1 129 ? -10.157 9.425 -13.467 1.00 77.31 129 ARG A O 1
ATOM 1076 N N . ASP A 1 130 ? -9.240 7.582 -14.390 1.00 87.62 130 ASP A N 1
ATOM 1077 C CA . ASP A 1 130 ? -10.298 6.649 -14.019 1.00 87.62 130 ASP A CA 1
ATOM 1078 C C . ASP A 1 130 ? -9.674 5.376 -13.448 1.00 87.62 130 ASP A C 1
ATOM 1080 O O . ASP A 1 130 ? -9.102 4.558 -14.166 1.00 87.62 130 ASP A O 1
ATOM 1084 N N . VAL A 1 131 ? -9.774 5.212 -12.131 1.00 90.19 131 VAL A N 1
ATOM 1085 C CA . VAL A 1 131 ? -9.210 4.052 -11.434 1.00 90.19 131 VAL A CA 1
ATOM 1086 C C . VAL A 1 131 ? -9.895 2.732 -11.792 1.00 90.19 131 VAL A C 1
ATOM 1088 O O . VAL A 1 131 ? -9.362 1.679 -11.455 1.00 90.19 131 VAL A O 1
ATOM 1091 N N . PHE A 1 132 ? -11.038 2.744 -12.478 1.00 92.44 132 PHE A N 1
ATOM 1092 C CA . PHE A 1 132 ? -11.725 1.533 -12.932 1.00 92.44 132 PHE A CA 1
ATOM 1093 C C . PHE A 1 132 ? -11.431 1.163 -14.385 1.00 92.44 132 PHE A C 1
ATOM 1095 O O . PHE A 1 132 ? -11.973 0.166 -14.869 1.00 92.44 132 PHE A O 1
ATOM 1102 N N . GLU A 1 133 ? -10.570 1.910 -15.081 1.00 90.19 133 GLU A N 1
ATOM 1103 C CA . GLU A 1 133 ? -10.124 1.482 -16.403 1.00 90.19 133 GLU A CA 1
ATOM 1104 C C . GLU A 1 133 ? -9.441 0.101 -16.329 1.00 90.19 133 GLU A C 1
ATOM 1106 O O . GLU A 1 133 ? -8.686 -0.179 -15.384 1.00 90.19 133 GLU A O 1
ATOM 1111 N N . PRO A 1 134 ? -9.711 -0.794 -17.303 1.00 86.38 134 PRO A N 1
ATOM 1112 C CA . PRO A 1 134 ? -9.140 -2.133 -17.314 1.00 86.38 134 PRO A CA 1
ATOM 1113 C C . PRO A 1 134 ? -7.617 -2.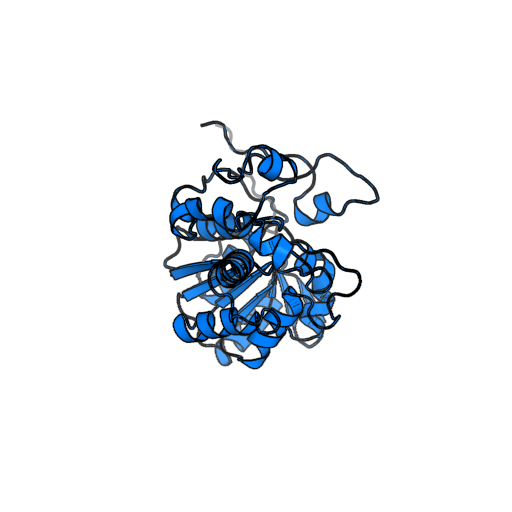106 -17.190 1.00 86.38 134 PRO A C 1
ATOM 1115 O O . PRO A 1 134 ? -6.933 -1.407 -17.930 1.00 86.38 134 PRO A O 1
ATOM 1118 N N . GLY A 1 135 ? -7.082 -2.898 -16.262 1.00 85.38 135 GLY A N 1
ATOM 1119 C CA . GLY A 1 135 ? -5.641 -2.978 -16.033 1.00 85.38 135 GLY A CA 1
ATOM 1120 C C . GLY A 1 135 ? -5.080 -1.912 -15.091 1.00 85.38 135 GLY A C 1
ATOM 1121 O O . GLY A 1 135 ? -3.873 -1.925 -14.841 1.00 85.38 135 GLY A O 1
ATOM 1122 N N . TYR A 1 136 ? -5.904 -1.029 -14.505 1.00 93.50 136 TYR A N 1
ATOM 1123 C CA . TYR A 1 136 ? -5.423 -0.165 -13.428 1.00 93.50 136 TYR A CA 1
ATOM 1124 C C . TYR A 1 136 ? -4.932 -1.027 -12.241 1.00 93.50 136 TYR A C 1
ATOM 1126 O O . TYR A 1 136 ? -5.703 -1.858 -11.738 1.00 93.50 136 TYR A O 1
ATOM 1134 N N . PRO A 1 137 ? -3.669 -0.882 -11.778 1.00 94.88 137 PRO A N 1
ATOM 1135 C CA . PRO A 1 137 ? -3.051 -1.892 -10.917 1.00 94.88 137 PRO A CA 1
ATOM 1136 C C . PRO A 1 137 ? -3.755 -2.113 -9.577 1.00 94.88 137 PRO A C 1
ATOM 1138 O O . PRO A 1 137 ? -4.004 -3.258 -9.210 1.00 94.88 137 PRO A O 1
ATOM 1141 N N . LEU A 1 138 ? -4.117 -1.044 -8.855 1.00 96.62 138 LEU A N 1
ATOM 1142 C CA . LEU A 1 138 ? -4.764 -1.183 -7.544 1.00 96.62 138 LEU A CA 1
ATOM 1143 C C . LEU A 1 138 ? -6.129 -1.864 -7.672 1.00 96.62 138 LEU A C 1
ATOM 1145 O O . LEU A 1 138 ? -6.393 -2.834 -6.970 1.00 96.62 138 LEU A O 1
ATOM 1149 N N . THR A 1 139 ? -6.967 -1.408 -8.603 1.00 97.19 139 THR A N 1
ATOM 1150 C CA . THR A 1 139 ? -8.292 -1.995 -8.846 1.00 97.19 139 THR A CA 1
ATOM 1151 C C . THR A 1 139 ? -8.199 -3.461 -9.241 1.00 97.19 139 THR A C 1
ATOM 1153 O O . THR A 1 139 ? -8.956 -4.271 -8.717 1.00 97.19 139 THR A O 1
ATOM 1156 N N . SER A 1 140 ? -7.237 -3.818 -10.094 1.00 97.25 140 SER A N 1
ATOM 1157 C CA . SER A 1 140 ? -7.018 -5.205 -10.520 1.00 97.25 140 SER A CA 1
ATOM 1158 C C . SER A 1 140 ? -6.627 -6.108 -9.340 1.00 97.25 140 SER A C 1
ATOM 1160 O O . SER A 1 140 ? -7.171 -7.201 -9.190 1.00 97.25 140 SER A O 1
ATOM 1162 N N . ILE A 1 141 ? -5.747 -5.631 -8.449 1.00 98.50 141 ILE A N 1
ATOM 1163 C CA . ILE A 1 141 ? -5.364 -6.353 -7.223 1.00 98.50 141 ILE A CA 1
ATOM 1164 C C . ILE A 1 141 ? -6.566 -6.506 -6.285 1.00 98.50 141 ILE A C 1
ATOM 1166 O O . ILE A 1 141 ? -6.833 -7.601 -5.799 1.00 98.50 141 ILE A O 1
ATOM 1170 N N . LEU A 1 142 ? -7.317 -5.430 -6.041 1.00 98.62 142 LEU A N 1
ATOM 1171 C CA . LEU A 1 142 ? -8.479 -5.473 -5.152 1.00 98.62 142 LEU A CA 1
ATOM 1172 C C . LEU A 1 142 ? -9.591 -6.387 -5.694 1.00 98.62 142 LEU A C 1
ATOM 1174 O O . LEU A 1 142 ? -10.227 -7.104 -4.927 1.00 98.62 142 LEU A O 1
ATOM 1178 N N . GLN A 1 143 ? -9.801 -6.415 -7.013 1.00 98.56 143 GLN A N 1
ATOM 1179 C CA . GLN A 1 143 ? -10.715 -7.358 -7.663 1.00 98.56 143 GLN A CA 1
ATOM 1180 C C . GLN A 1 143 ? -10.262 -8.811 -7.481 1.00 98.56 143 GLN A C 1
ATOM 1182 O O . GLN A 1 143 ? -11.097 -9.656 -7.161 1.00 98.56 143 GLN A O 1
ATOM 1187 N N . CYS A 1 144 ? -8.963 -9.092 -7.635 1.00 98.38 144 CYS A N 1
ATOM 1188 C CA . CYS A 1 144 ? -8.386 -10.413 -7.372 1.00 98.38 144 CYS A CA 1
ATOM 1189 C C . CYS A 1 144 ? -8.632 -10.841 -5.913 1.00 98.38 144 CYS A C 1
ATOM 1191 O O . CYS A 1 144 ? -9.221 -11.893 -5.670 1.00 98.38 144 CYS A O 1
ATOM 1193 N N . LEU A 1 145 ? -8.294 -9.986 -4.941 1.00 98.62 145 LEU A N 1
ATOM 1194 C CA . LEU A 1 145 ? -8.493 -10.263 -3.512 1.00 98.62 145 LEU A CA 1
ATOM 1195 C C . LEU A 1 145 ? -9.969 -10.489 -3.159 1.00 98.62 145 LEU A C 1
ATOM 1197 O O . LEU A 1 145 ? -10.300 -11.443 -2.455 1.00 98.62 145 LEU A O 1
ATOM 1201 N N . LYS A 1 146 ? -10.869 -9.655 -3.692 1.00 97.75 146 LYS A N 1
ATOM 1202 C CA . LYS A 1 146 ? -12.318 -9.818 -3.525 1.00 97.75 146 LYS A CA 1
ATOM 1203 C C . LYS A 1 146 ? -12.813 -11.144 -4.098 1.00 97.75 146 LYS A C 1
ATOM 1205 O O . LYS A 1 146 ? -13.662 -11.783 -3.489 1.00 97.75 146 LYS A O 1
ATOM 1210 N N . HIS A 1 147 ? -12.326 -11.532 -5.277 1.00 97.69 147 HIS A N 1
ATOM 1211 C CA . HIS A 1 147 ? -12.737 -12.777 -5.922 1.00 97.69 147 HIS A CA 1
ATOM 1212 C C . HIS A 1 147 ? -12.336 -14.004 -5.100 1.00 97.69 147 HIS A C 1
ATOM 1214 O O . HIS A 1 147 ? -13.118 -14.948 -5.014 1.00 97.69 147 HIS A O 1
ATOM 1220 N N . ARG A 1 148 ? -11.156 -13.964 -4.471 1.00 96.88 148 ARG A N 1
ATOM 1221 C CA . ARG A 1 148 ? -10.698 -15.017 -3.558 1.00 96.88 148 ARG A CA 1
ATOM 1222 C C . ARG A 1 148 ? -11.536 -15.070 -2.283 1.00 96.88 148 ARG A C 1
ATOM 1224 O O . ARG A 1 148 ? -11.938 -16.150 -1.874 1.00 96.88 148 ARG A O 1
ATOM 1231 N N . GLY A 1 149 ? -11.826 -13.915 -1.679 1.00 96.44 149 GLY A N 1
ATOM 1232 C CA . GLY A 1 149 ? -12.665 -13.841 -0.476 1.00 96.44 149 GLY A CA 1
ATOM 1233 C C . GLY A 1 149 ? -12.041 -14.518 0.750 1.00 96.44 149 GLY A C 1
ATOM 1234 O O . GLY A 1 149 ? -12.761 -15.034 1.596 1.00 96.44 149 GLY A O 1
ATOM 1235 N N . GLU A 1 150 ? -10.709 -14.541 0.834 1.00 96.12 150 GLU A N 1
ATOM 1236 C CA . GLU A 1 150 ? -9.960 -15.252 1.884 1.00 96.12 150 GLU A CA 1
ATOM 1237 C C . GLU A 1 150 ? -9.453 -14.326 3.000 1.00 96.12 150 GLU A C 1
ATOM 1239 O O . GLU A 1 150 ? -9.167 -14.789 4.102 1.00 96.12 150 GLU A O 1
ATOM 1244 N N . SER A 1 151 ? -9.361 -13.019 2.738 1.00 98.12 151 SER A N 1
ATOM 1245 C CA . SER A 1 151 ? -8.700 -12.060 3.628 1.00 98.12 151 SER A CA 1
ATOM 1246 C C . SER A 1 151 ? -9.560 -10.829 3.893 1.00 98.12 151 SER A C 1
ATOM 1248 O O . SER A 1 151 ? -10.287 -10.351 3.019 1.00 98.12 151 SER A O 1
ATOM 1250 N N . VAL A 1 152 ? -9.372 -10.215 5.061 1.00 98.62 152 VAL A N 1
ATOM 1251 C CA . VAL A 1 152 ? -9.771 -8.820 5.272 1.00 98.62 152 VAL A CA 1
ATOM 1252 C C . VAL A 1 152 ? -8.828 -7.923 4.467 1.00 98.62 152 VAL A C 1
ATOM 1254 O O . VAL A 1 152 ? -7.614 -8.093 4.488 1.00 98.62 152 VAL A O 1
ATOM 1257 N N . VAL A 1 153 ? -9.376 -6.945 3.748 1.00 98.81 153 VAL A N 1
ATOM 1258 C CA . VAL A 1 153 ? -8.656 -6.180 2.715 1.00 98.81 153 VAL A CA 1
ATOM 1259 C C . VAL A 1 153 ? -8.657 -4.708 3.083 1.00 98.81 153 VAL A C 1
ATOM 1261 O O . VAL A 1 153 ? -9.723 -4.099 3.209 1.00 98.81 153 VAL A O 1
ATOM 1264 N N . LEU A 1 154 ? -7.462 -4.143 3.219 1.00 98.81 154 LEU A N 1
ATOM 1265 C CA . LEU A 1 154 ? -7.212 -2.733 3.477 1.00 98.81 154 LEU A CA 1
ATOM 1266 C C . LEU A 1 154 ? -6.613 -2.105 2.215 1.00 98.81 154 LEU A C 1
ATOM 1268 O O . LEU A 1 154 ? -5.637 -2.618 1.674 1.00 98.81 154 LEU A O 1
ATOM 1272 N N . ALA A 1 155 ? -7.146 -0.976 1.764 1.00 98.50 155 ALA A N 1
ATOM 1273 C CA . ALA A 1 155 ? -6.514 -0.161 0.731 1.00 98.50 155 ALA A CA 1
ATOM 1274 C C . ALA A 1 155 ? -5.938 1.116 1.355 1.00 98.50 155 ALA A C 1
ATOM 1276 O O . ALA A 1 155 ? -6.586 1.763 2.175 1.00 98.50 155 ALA A O 1
ATOM 1277 N N . GLY A 1 156 ? -4.720 1.491 0.979 1.00 97.12 156 GLY A N 1
ATOM 1278 C CA . GLY A 1 156 ? -4.035 2.670 1.504 1.00 97.12 156 GLY A CA 1
ATOM 1279 C C . GLY A 1 156 ? -3.247 3.425 0.439 1.00 97.12 156 GLY A C 1
ATOM 1280 O O . GLY A 1 156 ? -3.233 3.072 -0.742 1.00 97.12 156 GLY A O 1
ATOM 1281 N N . GLY A 1 157 ? -2.589 4.496 0.872 1.00 94.12 157 GLY A N 1
ATOM 1282 C CA . GLY A 1 157 ? -1.790 5.352 -0.000 1.00 94.12 157 GLY A CA 1
ATOM 1283 C C . GLY A 1 157 ? -2.595 6.451 -0.708 1.00 94.12 157 GLY A C 1
ATOM 1284 O O . GLY A 1 157 ? -3.799 6.609 -0.472 1.00 94.12 157 GLY A O 1
ATOM 1285 N N . PRO A 1 158 ? -1.928 7.254 -1.561 1.00 92.81 158 PRO A N 1
ATOM 1286 C CA . PRO A 1 158 ? -2.495 8.489 -2.108 1.00 92.81 158 PRO A CA 1
ATOM 1287 C C . PRO A 1 158 ? -3.779 8.283 -2.916 1.00 92.81 158 PRO A C 1
ATOM 1289 O O . PRO A 1 158 ? -4.742 9.036 -2.750 1.00 92.81 158 PRO A O 1
ATOM 1292 N N . ILE A 1 159 ? -3.819 7.249 -3.765 1.00 93.12 159 ILE A N 1
ATOM 1293 C CA . ILE A 1 159 ? -5.012 6.980 -4.570 1.00 93.12 159 ILE A CA 1
ATOM 1294 C C . ILE A 1 159 ? -6.148 6.409 -3.741 1.00 93.12 159 ILE A C 1
ATOM 1296 O O . ILE A 1 159 ? -7.265 6.890 -3.885 1.00 93.12 159 ILE A O 1
ATOM 1300 N N . ALA A 1 160 ? -5.897 5.443 -2.853 1.00 95.31 160 ALA A N 1
ATOM 1301 C CA . ALA A 1 160 ? -6.967 4.909 -2.013 1.00 95.31 160 ALA A CA 1
ATOM 1302 C C . ALA A 1 160 ? -7.585 6.019 -1.151 1.00 95.31 160 ALA A C 1
ATOM 1304 O O . ALA A 1 160 ? -8.801 6.110 -1.056 1.00 95.31 160 ALA A O 1
ATOM 1305 N N . THR A 1 161 ? -6.758 6.929 -0.624 1.00 94.56 161 THR A N 1
ATOM 1306 C CA . THR A 1 161 ? -7.212 8.132 0.092 1.00 94.56 161 THR A CA 1
ATOM 1307 C C . THR A 1 161 ? -8.169 8.978 -0.756 1.00 94.56 161 THR A C 1
ATOM 1309 O O . THR A 1 161 ? -9.259 9.332 -0.302 1.00 94.56 161 THR A O 1
ATOM 1312 N N . SER A 1 162 ? -7.787 9.271 -2.001 1.00 93.06 162 SER A N 1
ATOM 1313 C CA . SER A 1 162 ? -8.573 10.124 -2.904 1.00 93.06 162 SER A CA 1
ATOM 1314 C C . SER A 1 162 ? -9.861 9.440 -3.384 1.00 93.06 162 SER A C 1
ATOM 1316 O O . SER A 1 162 ? -10.901 10.080 -3.495 1.00 93.06 162 SER A O 1
ATOM 1318 N N . GLU A 1 163 ? -9.808 8.126 -3.596 1.00 95.06 163 GLU A N 1
ATOM 1319 C CA . GLU A 1 163 ? -10.850 7.321 -4.246 1.00 95.06 163 GLU A CA 1
ATOM 1320 C C . GLU A 1 163 ? -11.587 6.392 -3.264 1.00 95.06 163 GLU A C 1
ATOM 1322 O O . GLU A 1 163 ? -12.206 5.403 -3.663 1.00 95.06 163 GLU A O 1
ATOM 1327 N N . HIS A 1 164 ? -11.532 6.683 -1.960 1.00 96.62 164 HIS A N 1
ATOM 1328 C CA . HIS A 1 164 ? -12.064 5.801 -0.916 1.00 96.62 164 HIS A CA 1
ATOM 1329 C C . HIS A 1 164 ? -13.549 5.471 -1.122 1.00 96.62 164 HIS A C 1
ATOM 1331 O O . HIS A 1 164 ? -13.954 4.319 -0.969 1.00 96.62 164 HIS A O 1
ATOM 1337 N N . GLN A 1 165 ? -14.359 6.460 -1.522 1.00 97.06 165 GLN A N 1
ATOM 1338 C CA . GLN A 1 165 ? -15.781 6.253 -1.808 1.00 97.06 165 GLN A CA 1
ATOM 1339 C C . GLN A 1 165 ? -15.974 5.261 -2.952 1.00 97.06 165 GLN A C 1
ATOM 1341 O O . GLN A 1 165 ? -16.774 4.340 -2.835 1.00 97.06 165 GLN A O 1
ATOM 1346 N N . ASN A 1 166 ? -15.207 5.414 -4.029 1.00 96.62 166 ASN A N 1
ATOM 1347 C CA . ASN A 1 166 ? -15.295 4.572 -5.212 1.00 96.62 166 ASN A CA 1
ATOM 1348 C C . ASN A 1 166 ? -14.943 3.112 -4.894 1.00 96.62 166 ASN A C 1
ATOM 1350 O O . ASN A 1 166 ? -15.726 2.211 -5.204 1.00 96.62 166 ASN A O 1
ATOM 1354 N N . TYR A 1 167 ? -13.829 2.868 -4.198 1.00 97.69 167 TYR A N 1
ATOM 1355 C CA . TYR A 1 167 ? -13.418 1.510 -3.827 1.00 97.69 167 TYR A CA 1
ATOM 1356 C C . TYR A 1 167 ? -14.386 0.823 -2.857 1.00 97.69 167 TYR A C 1
ATOM 1358 O O . TYR A 1 167 ? -14.693 -0.359 -3.031 1.00 97.69 167 TYR A O 1
ATOM 1366 N N . LEU A 1 168 ? -14.889 1.548 -1.853 1.00 98.44 168 LEU A N 1
ATOM 1367 C CA . LEU A 1 168 ? -15.807 0.989 -0.858 1.00 98.44 168 LEU A CA 1
ATOM 1368 C C . LEU A 1 168 ? -17.218 0.774 -1.425 1.00 98.44 168 LEU A C 1
ATOM 1370 O O . LEU A 1 168 ? -17.867 -0.226 -1.117 1.00 98.44 168 LEU A O 1
ATOM 1374 N N . MET A 1 169 ? -17.705 1.671 -2.287 1.00 97.62 169 MET A N 1
ATOM 1375 C CA . MET A 1 169 ? -19.006 1.500 -2.944 1.00 97.62 169 MET A CA 1
ATOM 1376 C C . MET A 1 169 ? -19.006 0.317 -3.914 1.00 97.62 169 MET A C 1
ATOM 1378 O O . MET A 1 169 ? -20.014 -0.382 -4.002 1.00 97.62 169 MET A O 1
ATOM 1382 N N . ALA A 1 170 ? -17.876 0.048 -4.574 1.00 97.31 170 ALA A N 1
ATOM 1383 C CA . ALA A 1 170 ? -17.679 -1.119 -5.433 1.00 97.31 170 ALA A CA 1
ATOM 1384 C C . ALA A 1 170 ? -17.397 -2.432 -4.662 1.00 97.31 170 ALA A C 1
ATOM 1386 O O . ALA A 1 170 ? -17.189 -3.480 -5.285 1.00 97.31 170 ALA A O 1
ATOM 1387 N N . ASP A 1 171 ? -17.386 -2.403 -3.322 1.00 97.50 171 ASP A N 1
ATOM 1388 C CA . ASP A 1 171 ? -17.061 -3.549 -2.460 1.00 97.50 171 ASP A CA 1
ATOM 1389 C C . ASP A 1 171 ? -15.704 -4.179 -2.803 1.00 97.50 171 ASP A C 1
ATOM 1391 O O . ASP A 1 171 ? -15.582 -5.399 -2.841 1.00 97.50 171 ASP A O 1
ATOM 1395 N N . LEU A 1 172 ? -14.702 -3.373 -3.165 1.00 98.25 172 LEU A N 1
ATOM 1396 C CA . LEU A 1 172 ? -13.377 -3.875 -3.553 1.00 98.25 172 LEU A CA 1
ATOM 1397 C C . LEU A 1 172 ? -12.429 -4.055 -2.360 1.00 98.25 172 LEU A C 1
ATOM 1399 O O . LEU A 1 172 ? -11.436 -4.767 -2.457 1.00 98.25 172 LEU A O 1
ATOM 1403 N N . CYS A 1 173 ? -12.724 -3.415 -1.235 1.00 98.62 173 CYS A N 1
ATOM 1404 C CA . CYS A 1 173 ? -11.983 -3.562 0.010 1.00 98.62 173 CYS A CA 1
ATOM 1405 C C . CYS A 1 173 ? -12.928 -3.386 1.201 1.00 98.62 173 CYS A C 1
ATOM 1407 O O . CYS A 1 173 ? -14.027 -2.848 1.062 1.00 98.62 173 CYS A O 1
ATOM 1409 N N . HIS A 1 174 ? -12.481 -3.838 2.369 1.00 98.75 174 HIS A N 1
ATOM 1410 C CA . HIS A 1 174 ? -13.234 -3.731 3.616 1.00 98.75 174 HIS A CA 1
ATOM 1411 C C . HIS A 1 174 ? -12.988 -2.380 4.296 1.00 98.75 174 HIS A C 1
ATOM 1413 O O . HIS A 1 174 ? -13.904 -1.771 4.850 1.00 98.75 174 HIS A O 1
ATOM 1419 N N . PHE A 1 175 ? -11.750 -1.887 4.202 1.00 98.81 175 PHE A N 1
ATOM 1420 C CA . PHE A 1 175 ? -11.340 -0.616 4.780 1.00 98.81 175 PHE A CA 1
ATOM 1421 C C . PHE A 1 175 ? -10.458 0.174 3.819 1.00 98.81 175 PHE A C 1
ATOM 1423 O O . PHE A 1 175 ? -9.617 -0.392 3.120 1.00 98.81 175 PHE A O 1
ATOM 1430 N N . VAL A 1 176 ? -10.588 1.497 3.860 1.00 98.75 176 VAL A N 1
ATOM 1431 C CA . VAL A 1 176 ? -9.625 2.421 3.264 1.00 98.75 176 VAL A CA 1
ATOM 1432 C C . VAL A 1 176 ? -8.947 3.227 4.365 1.00 98.75 176 VAL A C 1
ATOM 1434 O O . VAL A 1 176 ? -9.611 3.859 5.189 1.00 98.75 176 VAL A O 1
ATOM 1437 N N . ILE A 1 177 ? -7.618 3.204 4.371 1.00 98.12 177 ILE A N 1
ATOM 1438 C CA . ILE A 1 177 ? -6.775 3.924 5.320 1.00 98.12 177 ILE A CA 1
ATOM 1439 C C . ILE A 1 177 ? -6.339 5.246 4.690 1.00 98.12 177 ILE A C 1
ATOM 1441 O O . ILE A 1 177 ? -5.576 5.274 3.725 1.00 98.12 177 ILE A O 1
ATOM 1445 N N . GLU A 1 178 ? -6.847 6.342 5.244 1.00 95.94 178 GLU A N 1
ATOM 1446 C CA . GLU A 1 178 ? -6.590 7.699 4.770 1.00 95.94 178 GLU A CA 1
ATOM 1447 C C . GLU A 1 178 ? -5.194 8.187 5.184 1.00 95.94 178 GLU A C 1
ATOM 1449 O O . GLU A 1 178 ? -4.823 8.118 6.361 1.00 95.94 178 GLU A O 1
ATOM 1454 N N . SER A 1 179 ? -4.454 8.757 4.231 1.00 94.31 179 SER A N 1
ATOM 1455 C CA . SER A 1 179 ? -3.159 9.411 4.458 1.00 94.31 179 SER A CA 1
ATOM 1456 C C . SER A 1 179 ? -2.129 8.458 5.101 1.00 94.31 179 SER A C 1
ATOM 1458 O O . SER A 1 179 ? -1.893 7.359 4.596 1.00 94.31 179 SER A O 1
ATOM 1460 N N . GLU A 1 180 ? -1.468 8.871 6.187 1.00 95.00 180 GLU A N 1
ATOM 1461 C CA . GLU A 1 180 ? -0.518 8.034 6.928 1.00 95.00 180 GLU A CA 1
ATOM 1462 C C . GLU A 1 180 ? -1.237 6.941 7.728 1.00 95.00 180 GLU A C 1
ATOM 1464 O O . GLU A 1 180 ? -2.140 7.216 8.526 1.00 95.00 180 GLU A O 1
ATOM 1469 N N . GLY A 1 181 ? -0.832 5.691 7.520 1.00 95.62 181 GLY A N 1
ATOM 1470 C CA . GLY A 1 181 ? -1.569 4.531 8.008 1.00 95.62 181 GLY A CA 1
ATOM 1471 C C . GLY A 1 181 ? -1.167 4.037 9.391 1.00 95.62 181 GLY A C 1
ATOM 1472 O O . GLY A 1 181 ? -1.945 3.318 10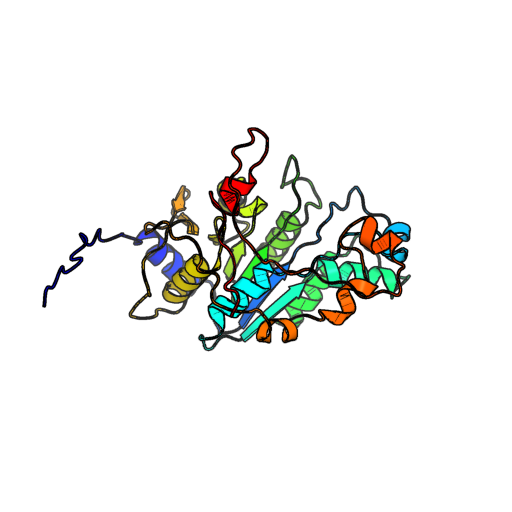.000 1.00 95.62 181 GLY A O 1
ATOM 1473 N N . GLU A 1 182 ? -0.006 4.418 9.919 1.00 95.75 182 GLU A N 1
ATOM 1474 C CA . GLU A 1 182 ? 0.618 3.780 11.084 1.00 95.75 182 GLU A CA 1
ATOM 1475 C C . GLU A 1 182 ? -0.312 3.729 12.308 1.00 95.75 182 GLU A C 1
ATOM 1477 O O . GLU A 1 182 ? -0.612 2.652 12.823 1.00 95.75 182 GLU A O 1
ATOM 1482 N N . TYR A 1 183 ? -0.850 4.873 12.743 1.00 95.12 183 TYR A N 1
ATOM 1483 C CA . TYR A 1 183 ? -1.776 4.914 13.884 1.00 95.12 183 TYR A CA 1
ATOM 1484 C C . TYR A 1 183 ? -3.160 4.343 13.561 1.00 95.12 183 TYR A C 1
ATOM 1486 O O . TYR A 1 183 ? -3.798 3.742 14.421 1.00 95.12 183 TYR A O 1
ATOM 1494 N N . ARG A 1 184 ? -3.623 4.498 12.317 1.00 96.31 184 ARG A N 1
ATOM 1495 C CA . ARG A 1 184 ? -4.940 4.025 11.863 1.00 96.31 184 ARG A CA 1
ATOM 1496 C C . ARG A 1 184 ? -5.002 2.510 11.796 1.00 96.31 184 ARG A C 1
ATOM 1498 O O . ARG A 1 184 ? -5.942 1.912 12.299 1.00 96.31 184 ARG A O 1
ATOM 1505 N N . VAL A 1 185 ? -3.980 1.888 11.226 1.00 97.38 185 VAL A N 1
ATOM 1506 C CA . VAL A 1 185 ? -3.867 0.434 11.165 1.00 97.38 185 VAL A CA 1
ATOM 1507 C C . VAL A 1 185 ? -3.674 -0.131 12.567 1.00 97.38 185 VAL A C 1
ATOM 1509 O O . VAL A 1 185 ? -4.366 -1.079 12.904 1.00 97.38 185 VAL A O 1
ATOM 1512 N N . ASN A 1 186 ? -2.845 0.479 13.425 1.00 96.00 186 ASN A N 1
ATOM 1513 C CA . ASN A 1 186 ? -2.748 0.065 14.832 1.00 96.00 186 ASN A CA 1
ATOM 1514 C C . ASN A 1 186 ? -4.123 0.074 15.530 1.00 96.00 186 ASN A C 1
ATOM 1516 O O . ASN A 1 186 ? -4.532 -0.936 16.095 1.00 96.00 186 ASN A O 1
ATOM 1520 N N . PHE A 1 187 ? -4.868 1.176 15.423 1.00 95.88 187 PHE A N 1
ATOM 1521 C CA . PHE A 1 187 ? -6.208 1.287 16.001 1.00 95.88 187 PHE A CA 1
ATOM 1522 C C . PHE A 1 187 ? -7.205 0.280 15.412 1.00 95.88 187 PHE A C 1
ATOM 1524 O O . PHE A 1 187 ? -8.008 -0.299 16.143 1.00 95.88 187 PHE A O 1
ATOM 1531 N N . LEU A 1 188 ? -7.156 0.048 14.098 1.00 96.75 188 LEU A N 1
ATOM 1532 C CA . LEU A 1 188 ? -8.005 -0.935 13.431 1.00 96.75 188 LEU A CA 1
ATOM 1533 C C . LEU A 1 188 ? -7.690 -2.359 13.905 1.00 96.75 188 LEU A C 1
ATOM 1535 O O . LEU A 1 188 ? -8.610 -3.118 14.195 1.00 96.75 188 LEU A O 1
ATOM 1539 N N . LEU A 1 189 ? -6.408 -2.711 14.026 1.00 96.19 189 LEU A N 1
ATOM 1540 C CA . LEU A 1 189 ? -5.982 -4.022 14.513 1.00 96.19 189 LEU A CA 1
ATOM 1541 C C . LEU A 1 189 ? -6.369 -4.230 15.981 1.00 96.19 189 LEU A C 1
ATOM 1543 O O . LEU A 1 189 ? -6.761 -5.336 16.334 1.00 96.19 189 LEU A O 1
ATOM 1547 N N . ASP A 1 190 ? -6.348 -3.185 16.816 1.00 94.62 190 ASP A N 1
ATOM 1548 C CA . ASP A 1 190 ? -6.872 -3.274 18.188 1.00 94.62 190 ASP A CA 1
ATOM 1549 C C . ASP A 1 190 ? -8.349 -3.693 18.202 1.00 94.62 190 ASP A C 1
ATOM 1551 O O . ASP A 1 190 ? -8.752 -4.496 19.040 1.00 94.62 190 ASP A O 1
ATOM 1555 N N . HIS A 1 191 ? -9.149 -3.205 17.248 1.00 94.00 191 HIS A N 1
ATOM 1556 C CA . HIS A 1 191 ? -10.556 -3.595 17.131 1.00 94.00 191 HIS A CA 1
ATOM 1557 C C . HIS A 1 191 ? -10.729 -4.989 16.524 1.00 94.00 191 HIS A C 1
ATOM 1559 O O . HIS A 1 191 ? -11.560 -5.761 16.997 1.00 94.00 191 HIS A O 1
ATOM 1565 N N . LEU A 1 192 ? -9.958 -5.321 15.485 1.00 94.88 192 LEU A N 1
ATOM 1566 C CA . LEU A 1 192 ? -10.022 -6.625 14.819 1.00 94.88 192 LEU A CA 1
ATOM 1567 C C . LEU A 1 192 ? -9.624 -7.771 15.765 1.00 94.88 192 LEU A C 1
ATOM 1569 O O . LEU A 1 192 ? -10.241 -8.834 15.721 1.00 94.88 192 LEU A O 1
ATOM 1573 N N . PHE A 1 193 ? -8.644 -7.541 16.642 1.00 93.94 193 PHE A N 1
ATOM 1574 C CA . PHE A 1 193 ? -8.136 -8.528 17.601 1.00 93.94 193 PHE A CA 1
ATOM 1575 C C . PHE A 1 193 ? -8.659 -8.351 19.037 1.00 93.94 193 PHE A C 1
ATOM 1577 O O . PHE A 1 193 ? -8.139 -8.994 19.944 1.00 93.94 193 PHE A O 1
ATOM 1584 N N . GLU A 1 194 ? -9.677 -7.509 19.256 1.00 89.44 194 GLU A N 1
ATOM 1585 C CA . GLU A 1 194 ? -10.314 -7.280 20.569 1.00 89.44 194 GLU A CA 1
ATOM 1586 C C . GLU A 1 194 ? -9.336 -6.937 21.706 1.00 89.44 194 GLU A C 1
ATOM 1588 O O . GLU A 1 194 ? -9.440 -7.435 22.829 1.00 89.44 194 GLU A O 1
ATOM 1593 N N . VAL A 1 195 ? -8.375 -6.056 21.437 1.00 84.50 195 VAL A N 1
ATOM 1594 C CA . VAL A 1 195 ? -7.455 -5.567 22.467 1.00 84.50 195 VAL A CA 1
ATOM 1595 C C . VAL A 1 195 ? -8.230 -4.680 23.450 1.00 84.50 195 VAL A C 1
ATOM 1597 O O . VAL A 1 195 ? -8.774 -3.648 23.065 1.00 84.50 195 VAL A O 1
ATOM 1600 N N . GLU A 1 196 ? -8.259 -5.064 24.735 1.00 70.94 196 GLU A N 1
ATOM 1601 C CA . GLU A 1 196 ? -9.102 -4.445 25.781 1.00 70.94 196 GLU A CA 1
ATOM 1602 C C . GLU A 1 196 ? -8.879 -2.933 25.983 1.00 70.94 196 GLU A C 1
ATOM 1604 O O . GLU A 1 196 ? -9.753 -2.242 26.506 1.00 70.94 196 GLU A O 1
ATOM 1609 N N . SER A 1 197 ? -7.719 -2.403 25.583 1.00 65.31 197 SER A N 1
ATOM 1610 C CA . SER A 1 197 ? -7.367 -0.990 25.750 1.00 65.31 197 SER A CA 1
ATOM 1611 C C . SER A 1 197 ? -6.694 -0.431 24.490 1.00 65.31 197 SER A C 1
ATOM 1613 O O . SER A 1 197 ? -5.461 -0.357 24.451 1.00 65.31 197 SER A O 1
ATOM 1615 N N . PRO A 1 198 ? -7.465 -0.007 23.470 1.00 63.72 198 PRO A N 1
ATOM 1616 C CA . PRO A 1 198 ? -6.907 0.673 22.306 1.00 63.72 198 PRO A CA 1
ATOM 1617 C C . PRO A 1 198 ? -6.201 1.967 22.728 1.00 63.72 198 PRO A C 1
ATOM 1619 O O . PRO A 1 198 ? -6.678 2.698 23.598 1.00 63.72 198 PRO A O 1
ATOM 1622 N N . GLN A 1 199 ? -5.054 2.256 22.110 1.00 63.66 199 GLN A N 1
ATOM 1623 C CA . GLN A 1 199 ? -4.144 3.319 22.560 1.00 63.66 199 GLN A CA 1
ATOM 1624 C C . GLN A 1 199 ? -4.811 4.709 22.566 1.00 63.66 199 GLN A C 1
ATOM 1626 O O . GLN A 1 199 ? -4.616 5.491 23.496 1.00 63.66 199 GLN A O 1
ATOM 1631 N N . PHE A 1 200 ? -5.597 5.015 21.528 1.00 83.56 200 PHE A N 1
ATOM 1632 C CA . PHE A 1 200 ? -6.486 6.177 21.410 1.00 83.56 200 PHE A CA 1
ATOM 1633 C C . PHE A 1 200 ? -7.361 6.038 20.153 1.00 83.56 200 PHE A C 1
ATOM 1635 O O . PHE A 1 200 ? -6.985 5.358 19.203 1.00 83.56 200 PHE A O 1
ATOM 1642 N N . SER A 1 201 ? -8.522 6.705 20.116 1.00 90.56 201 SER A N 1
ATOM 1643 C CA . SER A 1 201 ? -9.365 6.741 18.909 1.00 90.56 201 SER A CA 1
ATOM 1644 C C . SER A 1 201 ? -8.796 7.665 17.835 1.00 90.56 201 SER A C 1
ATOM 1646 O O . SER A 1 201 ? -8.489 8.830 18.110 1.00 90.56 201 SER A O 1
ATOM 1648 N N . VAL A 1 202 ? -8.724 7.168 16.598 1.00 93.06 202 VAL A N 1
ATOM 1649 C CA . VAL A 1 202 ? -8.218 7.903 15.427 1.00 93.06 202 VAL A CA 1
ATOM 1650 C C . VAL A 1 202 ? -9.241 7.960 14.308 1.00 93.06 202 VAL A C 1
ATOM 1652 O O . VAL A 1 202 ? -9.939 6.987 14.028 1.00 93.06 202 VAL A O 1
ATOM 1655 N N . ARG A 1 203 ? -9.298 9.109 13.633 1.00 94.81 203 ARG A N 1
ATOM 1656 C CA . ARG A 1 203 ? -10.119 9.284 12.427 1.00 94.81 203 ARG A CA 1
ATOM 1657 C C . ARG A 1 203 ? -9.388 8.850 11.160 1.00 94.81 203 ARG A C 1
ATOM 1659 O O . ARG A 1 203 ? -8.158 8.832 11.127 1.00 94.81 203 ARG A O 1
ATOM 1666 N N . GLY A 1 204 ? -10.129 8.619 10.080 1.00 95.62 204 GLY A N 1
ATOM 1667 C CA . GLY A 1 204 ? -9.563 8.341 8.750 1.00 95.62 204 GLY A CA 1
ATOM 1668 C C . GLY A 1 204 ? -9.422 6.866 8.404 1.00 95.62 204 GLY A C 1
ATOM 1669 O O . GLY A 1 204 ? -8.641 6.520 7.525 1.00 95.62 204 GLY A O 1
ATOM 1670 N N . ILE A 1 205 ? -10.174 5.997 9.075 1.00 98.00 205 ILE A N 1
ATOM 1671 C CA . ILE A 1 205 ? -10.456 4.655 8.566 1.00 98.00 205 ILE A CA 1
ATOM 1672 C C . ILE A 1 205 ? -11.860 4.708 7.982 1.00 98.00 205 ILE A C 1
ATOM 1674 O O . ILE A 1 205 ? -12.823 4.949 8.712 1.00 98.00 205 ILE A O 1
ATOM 1678 N N . HIS A 1 206 ? -11.963 4.528 6.671 1.00 98.62 206 HIS A N 1
ATOM 1679 C CA . HIS A 1 206 ? -13.228 4.540 5.944 1.00 98.62 206 HIS A CA 1
ATOM 1680 C C . HIS A 1 206 ? -13.697 3.112 5.700 1.00 98.62 206 HIS A C 1
ATOM 1682 O O . HIS A 1 206 ? -12.892 2.247 5.364 1.00 98.62 206 HIS A O 1
ATOM 1688 N N . PHE A 1 207 ? -14.991 2.862 5.857 1.00 98.56 207 PHE A N 1
ATOM 1689 C CA . PHE A 1 207 ? -15.606 1.548 5.664 1.00 98.56 207 PHE A CA 1
ATOM 1690 C C . PHE A 1 207 ? -17.065 1.703 5.244 1.00 98.56 207 PHE A C 1
ATOM 1692 O O . PHE A 1 207 ? -17.685 2.740 5.493 1.00 98.56 207 PHE A O 1
ATOM 1699 N N . LYS A 1 208 ? -17.639 0.677 4.611 1.00 97.75 208 LYS A N 1
ATOM 1700 C CA . LYS A 1 208 ? -19.057 0.681 4.239 1.00 97.75 208 LYS A CA 1
ATOM 1701 C C . LYS A 1 208 ? -19.890 -0.030 5.301 1.00 97.75 208 LYS A C 1
ATOM 1703 O O . LYS A 1 208 ? -19.746 -1.230 5.507 1.00 97.75 208 LYS A O 1
ATOM 1708 N N . SER A 1 209 ? -20.812 0.689 5.935 1.00 94.56 209 SER A N 1
ATOM 1709 C CA . SER A 1 209 ? -21.764 0.120 6.893 1.00 94.56 209 SER A CA 1
ATOM 1710 C C . SER A 1 209 ? -23.188 0.482 6.493 1.00 94.56 209 SER A C 1
ATOM 1712 O O . SER A 1 209 ? -23.499 1.649 6.267 1.00 94.56 209 SER A O 1
ATOM 1714 N N . ASN A 1 210 ? -24.054 -0.529 6.381 1.00 91.56 210 ASN A N 1
ATOM 1715 C CA . ASN A 1 210 ? -25.461 -0.380 5.987 1.00 91.56 210 ASN A CA 1
ATOM 1716 C C . ASN A 1 210 ? -25.660 0.387 4.662 1.00 91.56 210 ASN A C 1
ATOM 1718 O O . ASN A 1 210 ? -26.597 1.166 4.521 1.00 91.56 210 ASN A O 1
ATOM 1722 N N . GLY A 1 211 ? -24.764 0.172 3.692 1.00 93.56 211 GLY A N 1
ATOM 1723 C CA . GLY A 1 211 ? -24.817 0.815 2.374 1.00 93.56 211 GLY A CA 1
ATOM 1724 C C . GLY A 1 211 ? -24.256 2.240 2.324 1.00 93.56 211 GLY A C 1
ATOM 1725 O O . GLY A 1 211 ? -24.183 2.812 1.241 1.00 93.56 211 GLY A O 1
ATOM 1726 N N . GLU A 1 212 ? -23.816 2.794 3.454 1.00 96.94 212 GLU A N 1
ATOM 1727 C CA . GLU A 1 212 ? -23.224 4.129 3.535 1.00 96.94 212 GLU A CA 1
ATOM 1728 C C . GLU A 1 212 ? -21.737 4.055 3.882 1.00 96.94 212 GLU A C 1
ATOM 1730 O O . GLU A 1 212 ? -21.309 3.228 4.692 1.00 96.94 212 GLU A O 1
ATOM 1735 N N . ILE A 1 213 ? -20.946 4.959 3.303 1.00 98.12 213 ILE A N 1
ATOM 1736 C CA . ILE A 1 213 ? -19.542 5.119 3.683 1.00 98.12 213 ILE A CA 1
ATOM 1737 C C . ILE A 1 213 ? -19.476 5.877 5.009 1.00 98.12 213 ILE A C 1
ATOM 1739 O O . ILE A 1 213 ? -20.000 6.985 5.139 1.00 98.12 213 ILE A O 1
ATOM 1743 N N . LYS A 1 214 ? -18.844 5.257 6.002 1.00 97.75 214 LYS A N 1
ATOM 1744 C CA . LYS A 1 214 ? -18.578 5.812 7.329 1.00 97.75 214 LYS A CA 1
ATOM 1745 C C . LYS A 1 214 ? -17.074 5.985 7.509 1.00 97.75 214 LYS A C 1
ATOM 1747 O O . LYS A 1 214 ? -16.280 5.302 6.867 1.00 97.75 214 LYS A O 1
ATOM 1752 N N . GLN A 1 215 ? -16.701 6.880 8.413 1.00 97.19 215 GLN A N 1
ATOM 1753 C CA . GLN A 1 215 ? -15.324 7.121 8.826 1.00 97.19 215 GLN A CA 1
ATOM 1754 C C . GLN A 1 215 ? -15.257 7.011 10.347 1.00 97.19 215 GLN A C 1
ATOM 1756 O O . GLN A 1 215 ? -16.205 7.395 11.035 1.00 97.19 215 GLN A O 1
ATOM 1761 N N . THR A 1 216 ? -14.149 6.498 10.875 1.00 96.88 216 THR A N 1
ATOM 1762 C CA . THR A 1 216 ? -13.927 6.467 12.322 1.00 96.88 216 THR A CA 1
ATOM 1763 C C . THR A 1 216 ? -13.877 7.865 12.930 1.00 96.88 216 THR A C 1
ATOM 1765 O O . THR A 1 216 ? -13.348 8.814 12.343 1.00 96.88 216 THR A O 1
ATOM 1768 N N . GLU A 1 217 ? -14.400 7.982 14.145 1.00 95.06 217 GLU A N 1
ATOM 1769 C CA . GLU A 1 217 ? -14.272 9.173 14.970 1.00 95.06 217 GLU A CA 1
ATOM 1770 C C . GLU A 1 217 ? -13.001 9.092 15.813 1.00 95.06 217 GLU A C 1
ATOM 1772 O O . GLU A 1 217 ? -12.630 8.036 16.329 1.00 95.06 217 GLU A O 1
ATOM 1777 N N . GLY A 1 218 ? -12.325 10.223 15.986 1.00 93.31 218 GLY A N 1
ATOM 1778 C CA . GLY A 1 218 ? -11.099 10.259 16.763 1.00 93.31 218 GLY A CA 1
ATOM 1779 C C . GLY A 1 218 ? -10.278 11.515 16.557 1.00 93.31 218 GLY A C 1
ATOM 1780 O O . GLY A 1 218 ? -10.667 12.457 15.847 1.00 93.31 218 GLY A O 1
ATOM 1781 N N . GLN A 1 219 ? -9.100 11.503 17.167 1.00 90.75 219 GLN A N 1
ATOM 1782 C CA . GLN A 1 219 ? -8.103 12.544 16.996 1.00 90.75 219 GLN A CA 1
ATOM 1783 C C . GLN A 1 219 ? -7.536 12.509 15.571 1.00 90.75 219 GLN A C 1
ATOM 1785 O O . GLN A 1 219 ? -7.358 11.446 14.973 1.00 90.75 219 GLN A O 1
ATOM 1790 N N . GLN A 1 220 ? -7.253 13.691 15.025 1.00 87.38 220 GLN A N 1
ATOM 1791 C CA . GLN A 1 220 ? -6.446 13.831 13.819 1.00 87.38 220 GLN A CA 1
ATOM 1792 C C . GLN A 1 220 ? -4.995 14.003 14.256 1.00 87.38 220 GLN A C 1
ATOM 1794 O O . GLN A 1 220 ? -4.607 15.088 14.686 1.00 87.38 220 GLN A O 1
ATOM 1799 N N . VAL A 1 221 ? -4.223 12.921 14.195 1.00 84.31 221 VAL A N 1
ATOM 1800 C CA . VAL A 1 221 ? -2.846 12.887 14.696 1.00 84.31 221 VAL A CA 1
ATOM 1801 C C . VAL A 1 221 ? -1.899 12.605 13.538 1.00 84.31 221 VAL A C 1
ATOM 1803 O O . VAL A 1 221 ? -2.136 11.698 12.741 1.00 84.31 221 VAL A O 1
ATOM 1806 N N . SER A 1 222 ? -0.841 13.404 13.443 1.00 86.56 222 SER A N 1
ATOM 1807 C CA . SER A 1 222 ? 0.269 13.160 12.522 1.00 86.56 222 SER A CA 1
ATOM 1808 C C . SER A 1 222 ? 1.194 12.099 13.106 1.00 86.56 222 SER A C 1
ATOM 1810 O O . SER A 1 222 ? 1.477 12.136 14.302 1.00 86.56 222 SER A O 1
ATOM 1812 N N . VAL A 1 223 ? 1.709 11.196 12.273 1.00 89.94 223 VAL A N 1
ATOM 1813 C CA . VAL A 1 223 ? 2.650 10.161 12.725 1.00 89.94 223 VAL A CA 1
ATOM 1814 C C . VAL A 1 223 ? 3.951 10.788 13.237 1.00 89.94 223 VAL A C 1
ATOM 1816 O O . VAL A 1 223 ? 4.497 11.713 12.623 1.00 89.94 223 VAL A O 1
ATOM 1819 N N . GLU A 1 224 ? 4.444 10.301 14.371 1.00 88.38 224 GLU A N 1
ATOM 1820 C CA . GLU A 1 224 ? 5.738 10.702 14.923 1.00 88.38 224 GLU A CA 1
ATOM 1821 C C . GLU A 1 224 ? 6.863 9.926 14.225 1.00 88.38 224 GLU A C 1
ATOM 1823 O O . GLU A 1 224 ? 6.766 8.720 14.009 1.00 88.38 224 GLU A O 1
ATOM 1828 N N . LEU A 1 225 ? 7.937 10.619 13.839 1.00 87.75 225 LEU A N 1
ATOM 1829 C CA . LEU A 1 225 ? 9.017 10.055 13.015 1.00 87.75 225 LEU A CA 1
ATOM 1830 C C . LEU A 1 225 ? 10.182 9.495 13.847 1.00 87.75 225 LEU A C 1
ATOM 1832 O O . LEU A 1 225 ? 11.329 9.601 13.431 1.00 87.75 225 LEU A O 1
ATOM 1836 N N . GLU A 1 226 ? 9.922 8.952 15.036 1.00 77.38 226 GLU A N 1
ATOM 1837 C CA . GLU A 1 226 ? 10.983 8.574 15.988 1.00 77.38 226 GLU A CA 1
ATOM 1838 C C . GLU A 1 226 ? 11.687 7.249 15.661 1.00 77.38 226 GLU A C 1
ATOM 1840 O O . GLU A 1 226 ? 12.817 7.021 16.092 1.00 77.38 226 GLU A O 1
ATOM 1845 N N . LYS A 1 227 ? 11.037 6.369 14.896 1.00 74.94 227 LYS A N 1
ATOM 1846 C CA . LYS A 1 227 ? 11.543 5.025 14.596 1.00 74.94 227 LYS A CA 1
ATOM 1847 C C . LYS A 1 227 ? 12.349 4.996 13.296 1.00 74.94 227 LYS A C 1
ATOM 1849 O O . LYS A 1 227 ? 11.987 5.643 12.313 1.00 74.94 227 LYS A O 1
ATOM 1854 N N . ASN A 1 228 ? 13.432 4.218 13.283 1.00 84.38 228 ASN A N 1
ATOM 1855 C CA . ASN A 1 228 ? 14.209 3.952 12.072 1.00 84.38 228 ASN A CA 1
ATOM 1856 C C . ASN A 1 228 ? 13.708 2.675 11.370 1.00 84.38 228 ASN A C 1
ATOM 1858 O O . ASN A 1 228 ? 12.991 1.880 11.962 1.00 84.38 228 ASN A O 1
ATOM 1862 N N . LEU A 1 229 ? 14.080 2.494 10.101 1.00 89.38 229 LEU A N 1
ATOM 1863 C CA . LEU A 1 229 ? 13.609 1.385 9.258 1.00 89.38 229 LEU A CA 1
ATOM 1864 C C . LEU A 1 229 ? 14.596 0.214 9.165 1.00 89.38 229 LEU A C 1
ATOM 1866 O O . LEU A 1 229 ? 14.411 -0.653 8.313 1.00 89.38 229 LEU A O 1
ATOM 1870 N N . ILE A 1 230 ? 15.646 0.191 9.996 1.00 90.06 230 ILE A N 1
ATOM 1871 C CA . ILE A 1 230 ? 16.749 -0.776 9.879 1.00 90.06 230 ILE A CA 1
ATOM 1872 C C . ILE A 1 230 ? 16.216 -2.210 9.933 1.00 90.06 230 ILE A C 1
ATOM 1874 O O . ILE A 1 230 ? 16.553 -3.011 9.064 1.00 90.06 230 ILE A O 1
ATOM 1878 N N . ASP A 1 231 ? 15.333 -2.509 10.885 1.00 90.69 231 ASP A N 1
ATOM 1879 C CA . ASP A 1 231 ? 14.800 -3.863 11.062 1.00 90.69 231 ASP A CA 1
ATOM 1880 C C . ASP A 1 231 ? 13.914 -4.277 9.876 1.00 90.69 231 ASP A C 1
ATOM 1882 O O . ASP A 1 231 ? 13.979 -5.407 9.387 1.00 90.69 231 ASP A O 1
ATOM 1886 N N . THR A 1 232 ? 13.170 -3.325 9.310 1.00 94.00 232 THR A N 1
ATOM 1887 C CA . THR A 1 232 ? 12.297 -3.557 8.148 1.00 94.00 232 THR A CA 1
ATOM 1888 C C . THR A 1 232 ? 13.034 -3.685 6.815 1.00 94.00 232 THR A C 1
ATOM 1890 O O . THR A 1 232 ? 12.414 -4.018 5.803 1.00 94.00 232 THR A O 1
ATOM 1893 N N . TYR A 1 233 ? 14.350 -3.450 6.769 1.00 93.00 233 TYR A N 1
ATOM 1894 C CA . TYR A 1 233 ? 15.153 -3.767 5.584 1.00 93.00 233 TYR A CA 1
ATOM 1895 C C . TYR A 1 233 ? 15.278 -5.270 5.358 1.00 93.00 233 TYR A C 1
ATOM 1897 O O . TYR A 1 233 ? 15.481 -5.676 4.223 1.00 93.00 233 TYR A O 1
ATOM 1905 N N . SER A 1 234 ? 15.093 -6.091 6.395 1.00 94.56 234 SER A N 1
ATOM 1906 C CA . SER A 1 234 ? 15.056 -7.551 6.256 1.00 94.56 234 SER A CA 1
ATOM 1907 C C . SER A 1 234 ? 13.784 -8.076 5.573 1.00 94.56 234 SER A C 1
ATOM 1909 O O . SER A 1 234 ? 13.792 -9.193 5.064 1.00 94.56 234 SER A O 1
ATOM 1911 N N . LEU A 1 235 ? 12.716 -7.268 5.517 1.00 96.56 235 LEU A N 1
ATOM 1912 C CA . LEU A 1 235 ? 11.425 -7.638 4.919 1.00 96.56 235 LEU A CA 1
ATOM 1913 C C . LEU A 1 235 ? 11.394 -7.484 3.395 1.00 96.56 235 LEU A C 1
ATOM 1915 O O . LEU A 1 235 ? 10.435 -7.894 2.753 1.00 96.56 235 LEU A O 1
ATOM 1919 N N . ILE A 1 236 ? 12.408 -6.848 2.804 1.00 96.44 236 ILE A N 1
ATOM 1920 C CA . ILE A 1 236 ? 12.490 -6.635 1.360 1.00 96.44 236 ILE A CA 1
ATOM 1921 C C . ILE A 1 236 ? 13.926 -6.847 0.875 1.00 96.44 236 ILE A C 1
ATOM 1923 O O . ILE A 1 236 ? 14.870 -6.591 1.617 1.00 96.44 236 ILE A O 1
ATOM 1927 N N . PRO A 1 237 ? 14.142 -7.224 -0.393 1.00 95.31 237 PRO A N 1
ATOM 1928 C CA . PRO A 1 237 ? 15.487 -7.361 -0.945 1.00 95.31 237 PRO A CA 1
ATOM 1929 C C . PRO A 1 237 ? 16.063 -5.980 -1.311 1.00 95.31 237 PRO A C 1
ATOM 1931 O O . PRO A 1 237 ? 16.255 -5.674 -2.486 1.00 95.31 237 PRO A O 1
ATOM 1934 N N . ILE A 1 238 ? 16.280 -5.106 -0.317 1.00 92.62 238 ILE A N 1
ATOM 1935 C CA . ILE A 1 238 ? 16.627 -3.683 -0.509 1.00 92.62 238 ILE A CA 1
ATOM 1936 C C . ILE A 1 238 ? 17.869 -3.489 -1.391 1.00 92.62 238 ILE A C 1
ATOM 1938 O O . ILE A 1 238 ? 17.894 -2.597 -2.239 1.00 92.62 238 ILE A O 1
ATOM 1942 N N . GLU A 1 239 ? 18.871 -4.355 -1.244 1.00 91.62 239 GLU A N 1
ATOM 1943 C CA . GLU A 1 239 ? 20.088 -4.358 -2.058 1.00 91.62 239 GLU A CA 1
ATOM 1944 C C . GLU A 1 239 ? 19.841 -4.660 -3.538 1.00 91.62 239 GLU A C 1
ATOM 1946 O O . GLU A 1 239 ? 20.614 -4.207 -4.374 1.00 91.62 239 GLU A O 1
ATOM 1951 N N . ASP A 1 240 ? 18.749 -5.338 -3.894 1.00 93.19 240 ASP A N 1
ATOM 1952 C CA . ASP A 1 240 ? 18.477 -5.765 -5.267 1.00 93.19 240 ASP A CA 1
ATOM 1953 C C . ASP A 1 240 ? 17.652 -4.759 -6.077 1.00 93.19 240 ASP A C 1
ATOM 1955 O O . ASP A 1 240 ? 17.559 -4.901 -7.297 1.00 93.19 240 ASP A O 1
ATOM 1959 N N . TYR A 1 241 ? 17.040 -3.745 -5.455 1.00 93.56 241 TYR A N 1
ATOM 1960 C CA . TYR A 1 241 ? 16.148 -2.820 -6.177 1.00 93.56 241 TYR A CA 1
ATOM 1961 C C . TYR A 1 241 ? 16.8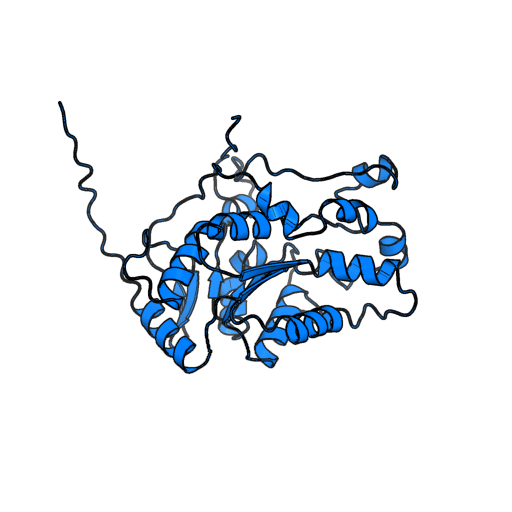60 -2.107 -7.330 1.00 93.56 241 TYR A C 1
ATOM 1963 O O . TYR A 1 241 ? 16.272 -1.894 -8.395 1.00 93.56 241 TYR A O 1
ATOM 1971 N N . HIS A 1 242 ? 18.153 -1.815 -7.164 1.00 91.19 242 HIS A N 1
ATOM 1972 C CA . HIS A 1 242 ? 18.942 -1.176 -8.211 1.00 91.19 242 HIS A CA 1
ATOM 1973 C C . HIS A 1 242 ? 19.141 -2.044 -9.467 1.00 91.19 242 HIS A C 1
ATOM 1975 O O . HIS A 1 242 ? 19.377 -1.512 -10.553 1.00 91.19 242 HIS A O 1
ATOM 1981 N N . ASN A 1 243 ? 18.983 -3.367 -9.342 1.00 92.38 243 ASN A N 1
ATOM 1982 C CA . ASN A 1 243 ? 19.135 -4.321 -10.438 1.00 92.38 243 ASN A CA 1
ATOM 1983 C C . ASN A 1 243 ? 17.888 -4.438 -11.323 1.00 92.38 243 ASN A C 1
ATOM 1985 O O . ASN A 1 243 ? 17.987 -4.973 -12.429 1.00 92.38 243 ASN A O 1
ATOM 1989 N N . VAL A 1 244 ? 16.728 -3.950 -10.865 1.00 93.94 244 VAL A N 1
ATOM 1990 C CA . VAL A 1 244 ? 15.444 -4.155 -11.561 1.00 93.94 244 VAL A CA 1
ATOM 1991 C C . VAL A 1 244 ? 14.810 -2.873 -12.104 1.00 93.94 244 VAL A C 1
ATOM 1993 O O . VAL A 1 244 ? 13.891 -2.944 -12.915 1.00 93.94 244 VAL A O 1
ATOM 1996 N N . GLY A 1 245 ? 15.300 -1.695 -11.710 1.00 92.38 245 GLY A N 1
ATOM 1997 C CA . GLY A 1 245 ? 14.745 -0.424 -12.178 1.00 92.38 245 GLY A CA 1
ATOM 1998 C C . GLY A 1 245 ? 15.668 0.773 -11.981 1.00 92.38 245 GLY A C 1
ATOM 1999 O O . GLY A 1 245 ? 16.890 0.663 -12.081 1.00 92.38 245 GLY A O 1
ATOM 2000 N N . SER A 1 246 ? 15.064 1.934 -11.735 1.00 90.00 246 SER A N 1
ATOM 2001 C CA . SER A 1 246 ? 15.700 3.226 -11.455 1.00 90.00 246 SER A CA 1
ATOM 2002 C C . SER A 1 246 ? 14.894 3.996 -10.405 1.00 90.00 246 SER A C 1
ATOM 2004 O O . SER A 1 246 ? 13.697 3.768 -10.253 1.00 90.00 246 SER A O 1
ATOM 2006 N N . LEU A 1 247 ? 15.512 4.934 -9.686 1.00 86.31 247 LEU A N 1
ATOM 2007 C CA . LEU A 1 247 ? 14.757 5.908 -8.886 1.00 86.31 247 LEU A CA 1
ATOM 2008 C C . LEU A 1 247 ? 14.350 7.083 -9.763 1.00 86.31 247 LEU A C 1
ATOM 2010 O O . LEU A 1 247 ? 13.237 7.578 -9.710 1.00 86.31 247 LEU A O 1
ATOM 2014 N N . ASN A 1 248 ? 15.262 7.560 -10.597 1.00 84.62 248 ASN A N 1
ATOM 2015 C CA . ASN A 1 248 ? 15.036 8.735 -11.422 1.00 84.62 248 ASN A CA 1
ATOM 2016 C C . ASN A 1 248 ? 15.939 8.678 -12.665 1.00 84.62 248 ASN A C 1
ATOM 2018 O O . ASN A 1 248 ? 16.824 7.823 -12.757 1.00 84.62 248 ASN A O 1
ATOM 2022 N N . PRO A 1 249 ? 15.760 9.585 -13.642 1.00 79.88 249 PRO A N 1
ATOM 2023 C CA . PRO A 1 249 ? 16.644 9.634 -14.804 1.00 79.88 249 PRO A CA 1
ATOM 2024 C C . PRO A 1 249 ? 18.135 9.797 -14.451 1.00 79.88 249 PRO A C 1
ATOM 2026 O O . PRO A 1 249 ? 18.985 9.295 -15.180 1.00 79.88 249 PRO A O 1
ATOM 2029 N N . TYR A 1 250 ? 18.476 10.436 -13.326 1.00 78.88 250 TYR A N 1
ATOM 2030 C CA . TYR A 1 250 ? 19.867 10.611 -12.892 1.00 78.88 250 TYR A CA 1
ATOM 2031 C C . TYR A 1 250 ? 20.497 9.319 -12.372 1.00 78.88 250 TYR A C 1
ATOM 2033 O O . TYR A 1 250 ? 21.658 9.067 -12.682 1.00 78.88 250 TYR A O 1
ATOM 2041 N N . SER A 1 251 ? 19.742 8.467 -11.669 1.00 78.12 251 SER A N 1
ATOM 2042 C CA . SER A 1 251 ? 20.238 7.156 -11.227 1.00 78.12 251 SER A CA 1
ATOM 2043 C C . SER A 1 251 ? 20.533 6.224 -12.408 1.00 78.12 251 SER A C 1
ATOM 2045 O O . SER A 1 251 ? 21.337 5.309 -12.287 1.00 78.12 251 SER A O 1
ATOM 2047 N N . ARG A 1 252 ? 19.926 6.468 -13.579 1.00 74.50 252 ARG A N 1
ATOM 2048 C CA . ARG A 1 252 ? 20.324 5.806 -14.832 1.00 74.50 252 ARG A CA 1
ATOM 2049 C C . ARG A 1 252 ? 21.615 6.373 -15.410 1.00 74.50 252 ARG A C 1
ATOM 2051 O O . ARG A 1 252 ? 22.442 5.617 -15.908 1.00 74.50 252 ARG A O 1
ATOM 2058 N N . MET A 1 253 ? 21.797 7.691 -15.342 1.00 80.38 253 MET A N 1
ATOM 2059 C CA . MET A 1 253 ? 22.997 8.356 -15.862 1.00 80.38 253 MET A CA 1
ATOM 2060 C C . MET A 1 253 ? 24.253 8.070 -15.035 1.00 80.38 253 MET A C 1
ATOM 2062 O O . MET A 1 253 ? 25.348 8.124 -15.586 1.00 80.38 253 MET A O 1
ATOM 2066 N N . SER A 1 254 ? 24.118 7.741 -13.745 1.00 77.12 254 SER A N 1
ATOM 2067 C CA . SER A 1 254 ? 25.255 7.322 -12.918 1.00 77.12 254 SER A CA 1
ATOM 2068 C C . SER A 1 254 ? 25.847 5.977 -13.339 1.00 77.12 254 SER A C 1
ATOM 2070 O O . SER A 1 254 ? 26.972 5.698 -12.954 1.00 77.12 254 SER A O 1
ATOM 2072 N N . GLY A 1 255 ? 25.140 5.180 -14.148 1.00 73.81 255 GLY A N 1
ATOM 2073 C CA . GLY A 1 255 ? 25.555 3.847 -14.585 1.00 73.81 255 GLY A CA 1
ATOM 2074 C C . GLY A 1 255 ? 24.816 2.734 -13.839 1.00 73.81 255 GLY A C 1
ATOM 2075 O O . GLY A 1 255 ? 24.544 2.848 -12.647 1.00 73.81 255 GLY A O 1
ATOM 2076 N N . GLN A 1 256 ? 24.497 1.652 -14.555 1.00 73.12 256 GLN A N 1
ATOM 2077 C CA . GLN A 1 256 ? 23.693 0.526 -14.052 1.00 73.12 256 GLN A CA 1
ATOM 2078 C C . GLN A 1 256 ? 24.385 -0.304 -12.957 1.00 73.12 256 GLN A C 1
ATOM 2080 O O . GLN A 1 256 ? 23.706 -1.029 -12.237 1.00 73.12 256 GLN A O 1
ATOM 2085 N N . GLU A 1 257 ? 25.707 -0.175 -12.826 1.00 80.06 257 GLU A N 1
ATOM 2086 C CA . GLU A 1 257 ? 26.530 -0.877 -11.832 1.00 80.06 257 GLU A CA 1
ATOM 2087 C C . GLU A 1 257 ? 26.598 -0.150 -10.482 1.00 80.06 257 GLU A C 1
ATOM 2089 O O . GLU A 1 257 ? 27.178 -0.669 -9.533 1.00 80.06 257 GLU A O 1
ATOM 2094 N N . HIS A 1 258 ? 26.064 1.073 -10.388 1.00 84.38 258 HIS A N 1
ATOM 2095 C CA . HIS A 1 258 ? 26.108 1.851 -9.156 1.00 84.38 258 HIS A CA 1
ATOM 2096 C C . HIS A 1 258 ? 24.852 1.604 -8.318 1.00 84.38 258 HIS A C 1
ATOM 2098 O O . HIS A 1 258 ?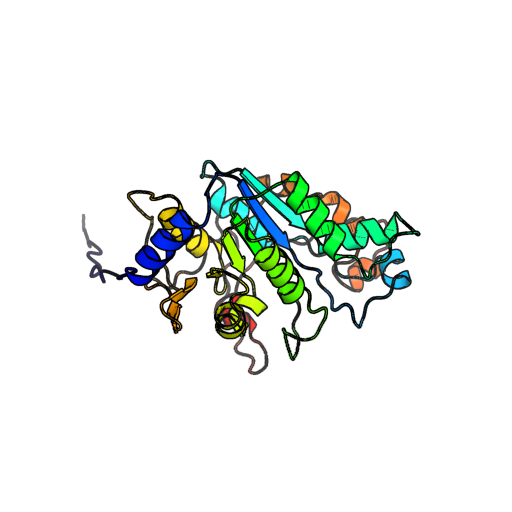 23.760 2.010 -8.733 1.00 84.38 258 HIS A O 1
ATOM 2104 N N . PRO A 1 259 ? 24.985 1.007 -7.117 1.00 86.88 259 PRO A N 1
ATOM 2105 C CA . PRO A 1 259 ? 23.861 0.857 -6.214 1.00 86.88 259 PRO A CA 1
ATOM 2106 C C . PRO A 1 259 ? 23.331 2.222 -5.787 1.00 86.88 259 PRO A C 1
ATOM 2108 O O . PRO A 1 259 ? 24.089 3.165 -5.543 1.00 86.88 259 PRO A O 1
ATOM 2111 N N . TYR A 1 260 ? 22.017 2.314 -5.653 1.00 84.12 260 TYR A N 1
ATOM 2112 C CA . TYR A 1 260 ? 21.334 3.488 -5.137 1.00 84.12 260 TYR A CA 1
ATOM 2113 C C . TYR A 1 260 ? 20.204 3.041 -4.211 1.00 84.12 260 TYR A C 1
ATOM 2115 O O . TYR A 1 260 ? 19.683 1.933 -4.323 1.00 84.12 260 TYR A O 1
ATOM 2123 N N . SER A 1 261 ? 19.800 3.928 -3.310 1.00 86.88 261 SER A N 1
ATOM 2124 C CA . SER A 1 261 ? 18.625 3.739 -2.465 1.00 86.88 261 SER A CA 1
ATOM 2125 C C . SER A 1 261 ? 18.034 5.099 -2.101 1.00 86.88 261 SER A C 1
ATOM 2127 O O . SER A 1 261 ? 18.679 6.137 -2.281 1.00 86.88 261 SER A O 1
ATOM 2129 N N . VAL A 1 262 ? 16.795 5.099 -1.623 1.00 85.31 262 VAL A N 1
ATOM 2130 C CA . VAL A 1 262 ? 16.110 6.293 -1.121 1.00 85.31 262 VAL A CA 1
ATOM 2131 C C . VAL A 1 262 ? 16.005 6.238 0.388 1.00 85.31 262 VAL A C 1
ATOM 2133 O O . VAL A 1 262 ? 15.839 5.176 0.978 1.00 85.31 262 VAL A O 1
ATOM 2136 N N . PHE A 1 263 ? 16.049 7.412 1.008 1.00 84.81 263 PHE A N 1
ATOM 2137 C CA . PHE A 1 263 ? 15.758 7.559 2.423 1.00 84.81 263 PHE A CA 1
ATOM 2138 C C . PHE A 1 263 ? 14.791 8.722 2.627 1.00 84.81 263 PHE A C 1
ATOM 2140 O O . PHE A 1 263 ? 15.003 9.822 2.110 1.00 84.81 263 PHE A O 1
ATOM 2147 N N . LEU A 1 264 ? 13.718 8.481 3.381 1.00 87.62 264 LEU A N 1
ATOM 2148 C CA . LEU A 1 264 ? 12.704 9.488 3.671 1.00 87.62 264 LEU A CA 1
ATOM 2149 C C . LEU A 1 264 ? 13.056 10.221 4.969 1.00 87.62 264 LEU A C 1
ATOM 2151 O O . LEU A 1 264 ? 12.726 9.771 6.060 1.00 87.62 264 LEU A O 1
ATOM 2155 N N . LEU A 1 265 ? 13.735 11.363 4.844 1.00 88.25 265 LEU A N 1
ATOM 2156 C CA . LEU A 1 265 ? 14.146 12.185 5.994 1.00 88.25 265 LEU A CA 1
ATOM 2157 C C . LEU A 1 265 ? 13.026 13.064 6.560 1.00 88.25 265 LEU A C 1
ATOM 2159 O O . LEU A 1 265 ? 13.118 13.537 7.689 1.00 88.25 265 LEU A O 1
ATOM 2163 N N . ASN A 1 266 ? 12.015 13.368 5.746 1.00 91.19 266 ASN A N 1
ATOM 2164 C CA . ASN A 1 266 ? 10.958 14.303 6.103 1.00 91.19 266 ASN A CA 1
ATOM 2165 C C . ASN A 1 266 ? 9.613 13.828 5.567 1.00 91.19 266 ASN A C 1
ATOM 2167 O O . ASN A 1 266 ? 9.545 13.260 4.477 1.00 91.19 266 ASN A O 1
ATOM 2171 N N . ARG A 1 267 ? 8.540 14.155 6.286 1.00 93.25 267 ARG A N 1
ATOM 2172 C CA . ARG A 1 267 ? 7.161 13.972 5.826 1.00 93.25 267 ARG A CA 1
ATOM 2173 C C . ARG A 1 267 ? 6.365 15.267 5.900 1.00 93.25 267 ARG A C 1
ATOM 2175 O O . ARG A 1 267 ? 6.594 16.108 6.769 1.00 93.25 267 ARG A O 1
ATOM 2182 N N . GLY A 1 268 ? 5.392 15.387 5.006 1.00 93.81 268 GLY A N 1
ATOM 2183 C CA . GLY A 1 268 ? 4.544 16.566 4.859 1.00 93.81 268 GLY A CA 1
ATOM 2184 C C . GLY A 1 268 ? 5.099 17.614 3.897 1.00 93.81 268 GLY A C 1
ATOM 2185 O O . GLY A 1 268 ? 6.252 17.563 3.462 1.00 93.81 268 GLY A O 1
ATOM 2186 N N . CYS A 1 269 ? 4.241 18.566 3.536 1.00 94.12 269 CYS A N 1
ATOM 2187 C CA . CYS A 1 269 ? 4.586 19.685 2.673 1.00 94.12 269 CYS A CA 1
ATOM 2188 C C . CYS A 1 269 ? 4.150 21.029 3.278 1.00 94.12 269 CYS A C 1
ATOM 2190 O O . CYS A 1 269 ? 3.016 21.201 3.728 1.00 94.12 269 CYS A O 1
ATOM 2192 N N . ARG A 1 270 ? 5.046 22.028 3.244 1.00 94.69 270 ARG A N 1
ATOM 2193 C CA . ARG A 1 270 ? 4.735 23.418 3.642 1.00 94.69 270 ARG A CA 1
ATOM 2194 C C . ARG A 1 270 ? 4.010 24.226 2.562 1.00 94.69 270 ARG A C 1
ATOM 2196 O O . ARG A 1 270 ? 3.576 25.340 2.836 1.00 94.69 270 ARG A O 1
ATOM 2203 N N . ALA A 1 271 ? 3.980 23.728 1.327 1.00 94.12 271 ALA A N 1
ATOM 2204 C CA . ALA A 1 271 ? 3.380 24.437 0.205 1.00 94.12 271 ALA A CA 1
ATOM 2205 C C . ALA A 1 271 ? 1.850 24.287 0.204 1.00 94.12 271 ALA A C 1
ATOM 2207 O O . ALA A 1 271 ? 1.297 23.389 0.833 1.00 94.12 271 ALA A O 1
ATOM 2208 N N . ASN A 1 272 ? 1.178 25.168 -0.535 1.00 92.44 272 ASN A N 1
ATOM 2209 C CA . ASN A 1 272 ? -0.266 25.135 -0.769 1.00 92.44 272 ASN A CA 1
ATOM 2210 C C . ASN A 1 272 ? -0.539 25.366 -2.262 1.00 92.44 272 ASN A C 1
ATOM 2212 O O . ASN A 1 272 ? -1.202 26.327 -2.637 1.00 92.44 272 ASN A O 1
ATOM 2216 N N . CYS A 1 273 ? 0.100 24.558 -3.109 1.00 93.62 273 CYS A N 1
ATOM 2217 C CA . CYS A 1 273 ? -0.037 24.661 -4.558 1.00 93.62 273 CYS A CA 1
ATOM 2218 C C . CYS A 1 273 ? -1.415 24.146 -4.987 1.00 93.62 273 CYS A C 1
ATOM 2220 O O . CYS A 1 273 ? -1.760 23.020 -4.642 1.00 93.62 273 CYS A O 1
ATOM 2222 N N . ASP A 1 274 ? -2.137 24.906 -5.810 1.00 91.69 274 ASP A N 1
ATOM 2223 C CA . ASP A 1 274 ? -3.509 24.565 -6.231 1.00 91.69 274 ASP A CA 1
ATOM 2224 C C . ASP A 1 274 ? -3.613 23.251 -7.028 1.00 91.69 274 ASP A C 1
ATOM 2226 O O . ASP A 1 274 ? -4.682 22.662 -7.132 1.00 91.69 274 ASP A O 1
ATOM 2230 N N . PHE A 1 275 ? -2.500 22.784 -7.599 1.00 89.44 275 PHE A N 1
ATOM 2231 C CA . PHE A 1 275 ? -2.433 21.577 -8.428 1.00 89.44 275 PHE A CA 1
ATOM 2232 C C . PHE A 1 275 ? -1.944 20.325 -7.680 1.00 89.44 275 PHE A C 1
ATOM 2234 O O . PHE A 1 275 ? -1.809 19.270 -8.296 1.00 89.44 275 PHE A O 1
ATOM 2241 N N . CYS A 1 276 ? -1.585 20.428 -6.396 1.00 88.62 276 CYS A N 1
ATOM 2242 C CA . CYS A 1 276 ? -0.858 19.372 -5.690 1.00 88.62 276 CYS A CA 1
ATOM 2243 C C . CYS A 1 276 ? -1.645 18.833 -4.491 1.00 88.62 276 CYS A C 1
ATOM 2245 O O . CYS A 1 276 ? -1.830 19.550 -3.513 1.00 88.62 276 CYS A O 1
ATOM 2247 N N . GLY A 1 277 ? -2.003 17.545 -4.526 1.00 87.31 277 GLY A N 1
ATOM 2248 C CA . GLY A 1 277 ? -2.683 16.855 -3.419 1.00 87.31 277 GLY A CA 1
ATOM 2249 C C . GLY A 1 277 ? -1.764 16.378 -2.286 1.00 87.31 277 GLY A C 1
ATOM 2250 O O . GLY A 1 277 ? -2.240 15.810 -1.311 1.00 87.31 277 GLY A O 1
ATOM 2251 N N . VAL A 1 278 ? -0.441 16.586 -2.374 1.00 89.88 278 VAL A N 1
ATOM 2252 C CA . VAL A 1 278 ? 0.519 16.113 -1.350 1.00 89.88 278 VAL A CA 1
ATOM 2253 C C . VAL A 1 278 ? 0.149 16.536 0.078 1.00 89.88 278 VAL A C 1
ATOM 2255 O O . VAL A 1 278 ? 0.257 15.692 0.968 1.00 89.88 278 VAL A O 1
ATOM 2258 N N . PRO A 1 279 ? -0.286 17.784 0.353 1.00 90.38 279 PRO A N 1
ATOM 2259 C CA . PRO A 1 279 ? -0.690 18.170 1.705 1.00 90.38 279 PRO A CA 1
ATOM 2260 C C . PRO A 1 279 ? -1.858 17.351 2.272 1.00 90.38 279 PRO A C 1
ATOM 2262 O O . PRO A 1 279 ? -1.955 17.240 3.494 1.00 90.38 279 PRO A O 1
ATOM 2265 N N . ASP A 1 280 ? -2.704 16.774 1.416 1.00 86.50 280 ASP A N 1
ATOM 2266 C CA . ASP A 1 280 ? -3.892 16.020 1.827 1.00 86.50 280 ASP A CA 1
ATOM 2267 C C . ASP A 1 280 ? -3.517 14.607 2.305 1.00 86.50 280 ASP A C 1
ATOM 2269 O O . ASP A 1 280 ? -4.029 14.134 3.319 1.00 86.50 280 ASP A O 1
ATOM 2273 N N . PHE A 1 281 ? -2.545 13.951 1.656 1.00 87.31 281 PHE A N 1
ATOM 2274 C CA . PHE A 1 281 ? -2.128 12.590 2.030 1.00 87.31 281 PHE A CA 1
ATOM 2275 C C . PHE A 1 281 ? -0.809 12.497 2.822 1.00 87.31 281 PHE A C 1
ATOM 2277 O O . PHE A 1 281 ? -0.638 11.546 3.577 1.00 87.31 281 PHE A O 1
ATOM 2284 N N . MET A 1 282 ? 0.106 13.472 2.730 1.00 88.50 282 MET A N 1
ATOM 2285 C CA . MET A 1 282 ? 1.346 13.518 3.543 1.00 88.50 282 MET A CA 1
ATOM 2286 C C . MET A 1 282 ? 1.257 14.477 4.743 1.00 88.50 282 MET A C 1
ATOM 2288 O O . MET A 1 282 ? 2.162 14.514 5.585 1.00 88.50 282 MET A O 1
ATOM 2292 N N . GLY A 1 283 ? 0.185 15.271 4.817 1.00 90.06 283 GLY A N 1
ATOM 2293 C CA . GLY A 1 283 ? -0.040 16.278 5.849 1.00 90.06 283 GLY A CA 1
ATOM 2294 C C . GLY A 1 283 ? 0.587 17.644 5.542 1.00 90.06 283 GLY A C 1
ATOM 2295 O O . GLY A 1 283 ? 1.579 17.778 4.816 1.00 90.06 283 GLY A O 1
ATOM 2296 N N . ARG A 1 284 ? -0.001 18.689 6.136 1.00 91.00 284 ARG A N 1
ATOM 2297 C CA . ARG A 1 284 ? 0.496 20.072 6.072 1.00 91.00 284 ARG A CA 1
ATOM 2298 C C . ARG A 1 284 ? 1.669 20.288 7.030 1.00 91.00 284 ARG A C 1
ATOM 2300 O O . ARG A 1 284 ? 1.676 19.775 8.145 1.00 91.00 284 ARG A O 1
ATOM 2307 N N . GLY A 1 285 ? 2.617 21.126 6.614 1.00 93.19 285 GLY A N 1
ATOM 2308 C CA . GLY A 1 285 ? 3.855 21.381 7.356 1.00 93.19 285 GLY A CA 1
ATOM 2309 C C . GLY A 1 285 ? 4.945 20.367 7.013 1.00 93.19 285 GLY A C 1
ATOM 2310 O O . GLY A 1 285 ? 4.767 19.545 6.127 1.00 93.19 285 GLY A O 1
ATOM 2311 N N . VAL A 1 286 ? 6.100 20.449 7.670 1.00 93.69 286 VAL A N 1
ATOM 2312 C CA . VAL A 1 286 ? 7.211 19.507 7.458 1.00 93.69 286 VAL A CA 1
ATOM 2313 C C . VAL A 1 286 ? 7.626 18.951 8.811 1.00 93.69 286 VAL A C 1
ATOM 2315 O O . VAL A 1 286 ? 7.911 19.716 9.730 1.00 93.69 286 VAL A O 1
ATOM 2318 N N . ARG A 1 287 ? 7.642 17.624 8.919 1.00 93.06 287 ARG A N 1
ATOM 2319 C CA . ARG A 1 287 ? 8.138 16.865 10.068 1.00 93.06 287 ARG A CA 1
ATOM 2320 C C . ARG A 1 287 ? 9.439 16.202 9.653 1.00 93.06 287 ARG A C 1
ATOM 2322 O O . ARG A 1 287 ? 9.469 15.545 8.615 1.00 93.06 287 ARG A O 1
ATOM 2329 N N . GLN A 1 288 ? 10.484 16.388 10.444 1.00 90.75 288 GLN A N 1
ATOM 2330 C CA . GLN A 1 288 ? 11.814 15.855 10.174 1.00 90.75 288 GLN A CA 1
ATOM 2331 C C . GLN A 1 288 ? 12.084 14.670 11.100 1.00 90.75 288 GLN A C 1
ATOM 2333 O O . GLN A 1 288 ? 11.792 14.755 12.293 1.00 90.75 288 GLN A O 1
ATOM 2338 N N . SER A 1 289 ? 12.645 13.589 10.560 1.00 86.94 289 SER A N 1
ATOM 2339 C CA . SER A 1 289 ? 13.153 12.482 11.373 1.00 86.94 289 SER A CA 1
ATOM 2340 C C . SER A 1 289 ? 14.284 12.980 12.288 1.00 86.94 289 SER A C 1
ATOM 2342 O O . SER A 1 289 ? 15.080 13.829 11.867 1.00 86.94 289 SER A O 1
ATOM 2344 N N . PRO A 1 290 ? 14.376 12.498 13.538 1.00 83.75 290 PRO A N 1
ATOM 2345 C CA . PRO A 1 290 ? 15.387 12.958 14.476 1.00 83.75 290 PRO A CA 1
ATOM 2346 C C . PRO A 1 290 ? 16.797 12.670 13.950 1.00 83.75 290 PRO A C 1
ATOM 2348 O O . PRO A 1 290 ? 17.059 11.653 13.312 1.00 83.75 290 PRO A O 1
ATOM 2351 N N . VAL A 1 291 ? 17.711 13.598 14.229 1.00 77.06 291 VAL A N 1
ATOM 2352 C CA . VAL A 1 291 ? 19.149 13.414 14.018 1.00 77.06 291 VAL A CA 1
ATOM 2353 C C . VAL A 1 291 ? 19.707 12.906 15.344 1.00 77.06 291 VAL A C 1
ATOM 2355 O O . VAL A 1 291 ? 20.114 13.706 16.184 1.00 77.06 291 VAL A O 1
ATOM 2358 N N . SER A 1 292 ? 19.618 11.600 15.581 1.00 59.88 292 SER A N 1
ATOM 2359 C CA . SER A 1 292 ? 20.156 10.943 16.781 1.00 59.88 292 SER A CA 1
ATOM 2360 C C . SER A 1 292 ? 21.125 9.843 16.399 1.00 59.88 292 SER A C 1
ATOM 2362 O O . SER A 1 292 ? 20.706 9.004 15.570 1.00 59.88 292 SER A O 1
#

Secondary structure (DSSP, 8-state):
---------------HHHHHHHHHHHHHS---SEEEEEE--SS-GGG--HHHHHTT-SB----HHHHHHHHHHTTSS-EEEEEEHHHHHHHHHHH-TT--GGGHHHHHHHHHHHH--SEEEEE-----S-TTSTT-HHHHHHHHHHHHT-SEEEEEHHHHHHTHHHHHHTT--SEEE-S--HHHHHHHHHHHTT-SS-S--BS-EEEEETTEEEE--SB--PPP----STGGGGGTTGGGHHHH-BSSHHHHHT-TTS-------EESBS---TT--HHHHH-BS-EE----

Sequence (292 aa):
MLRKSLASLEYQFSNLHLTEYITRLREEYTLDKKIALIQAPQFLFDSFNVDIVKARGYYAYPPTGLQCLAESLSNRDLDIDIFDLNYTLLKRVINDETFNHHNWLELLEEYLDREVPSIVGVTSINVYRDVFEPGYPLTSILQCLKHRGESVVLAGGPIATSEHQNYLMADLCHFVIESEGEYRVNFLLDHLFEVESPQFSVRGIHFKSNGEIKQTEGQQVSVELEKNLIDTYSLIPIEDYHNVGSLNPYSRMSGQEHPYSVFLLNRGCRANCDFCGVPDFMGRGVRQSPVS

Solvent-accessible surface area (backbone atoms only — not comparable to full-atom values): 17059 Å² total; per-residue (Å²): 140,81,86,75,80,83,80,65,81,80,75,79,60,72,49,60,69,57,52,57,49,47,55,52,47,58,76,78,40,72,79,68,51,34,34,36,37,35,37,40,45,70,63,61,64,94,74,65,51,70,69,44,43,64,67,26,65,42,67,37,72,76,62,58,71,56,35,51,35,50,57,66,46,63,91,48,95,56,49,77,44,53,47,50,47,34,56,51,50,38,43,45,56,58,76,34,90,83,62,62,73,92,52,55,64,53,61,53,49,60,45,45,75,72,65,64,39,23,31,37,38,38,33,34,79,61,86,68,97,57,64,80,47,88,72,33,50,58,49,51,52,28,48,51,51,50,71,68,64,64,45,52,32,35,31,23,33,62,45,33,42,76,41,36,67,61,41,40,74,69,60,37,38,59,32,27,31,37,30,71,42,45,69,48,51,53,44,48,49,27,63,74,69,65,48,94,72,63,94,61,59,47,40,45,43,32,35,62,51,97,91,38,84,45,63,39,44,46,51,89,74,80,86,79,56,83,74,77,62,72,76,47,47,77,52,44,71,64,87,52,38,40,77,38,13,21,82,44,79,60,55,54,73,70,34,82,87,54,84,64,85,87,79,86,57,61,47,38,31,77,70,85,55,95,89,56,66,57,36,75,38,52,33,74,38,75,48,67,44,75,93,123